Protein AF-A0A0N4Z7D9-F1 (afdb_monomer_lite)

Structure (mmCIF, N/CA/C/O backbone):
data_AF-A0A0N4Z7D9-F1
#
_entry.id   AF-A0A0N4Z7D9-F1
#
loop_
_atom_site.group_PDB
_atom_site.id
_atom_site.type_symbol
_atom_site.label_atom_id
_atom_site.label_alt_id
_atom_site.label_comp_id
_atom_site.label_asym_id
_atom_site.label_entity_id
_atom_site.label_seq_id
_atom_site.pdbx_PDB_ins_code
_atom_site.Cartn_x
_atom_site.Cartn_y
_atom_site.Cartn_z
_atom_site.occupancy
_atom_site.B_iso_or_equiv
_atom_site.auth_seq_id
_atom_site.auth_comp_id
_atom_site.auth_asym_id
_atom_site.auth_atom_id
_atom_site.pdbx_PDB_model_num
ATOM 1 N N . MET A 1 1 ? -15.749 -11.131 12.091 1.00 75.81 1 MET A N 1
ATOM 2 C CA . MET A 1 1 ? -16.547 -10.218 11.247 1.00 75.81 1 MET A CA 1
ATOM 3 C C . MET A 1 1 ? -16.120 -10.447 9.808 1.00 75.81 1 MET A C 1
ATOM 5 O O . MET A 1 1 ? -14.948 -10.727 9.608 1.00 75.81 1 MET A O 1
ATOM 9 N N . LYS A 1 2 ? -17.026 -10.438 8.825 1.00 85.75 2 LYS A N 1
ATOM 10 C CA . LYS A 1 2 ? -16.610 -10.639 7.427 1.00 85.75 2 LYS A CA 1
ATOM 11 C C . LYS A 1 2 ? -16.085 -9.324 6.855 1.00 85.75 2 LYS A C 1
ATOM 13 O O . LYS A 1 2 ? -14.887 -9.194 6.629 1.00 85.75 2 LYS A O 1
ATOM 18 N N . ASP A 1 3 ? -16.962 -8.328 6.806 1.00 93.00 3 ASP A N 1
ATOM 19 C CA . ASP A 1 3 ? -16.675 -7.016 6.238 1.00 93.00 3 ASP A CA 1
ATOM 20 C C . ASP A 1 3 ? -17.002 -5.918 7.263 1.00 93.00 3 ASP A C 1
ATOM 22 O O . ASP A 1 3 ? -18.012 -6.003 7.964 1.00 93.00 3 ASP A O 1
ATOM 26 N N . MET A 1 4 ? -16.149 -4.898 7.349 1.00 92.56 4 MET A N 1
ATOM 27 C CA . MET A 1 4 ? -16.345 -3.685 8.143 1.00 92.56 4 MET A CA 1
ATOM 28 C C . MET A 1 4 ? -16.165 -2.477 7.223 1.00 92.56 4 MET A C 1
ATOM 30 O O . MET A 1 4 ? -15.094 -2.285 6.650 1.00 92.56 4 MET A O 1
ATOM 34 N N . ILE A 1 5 ? -17.206 -1.667 7.063 1.00 92.88 5 ILE A N 1
ATOM 35 C CA . ILE A 1 5 ? -17.161 -0.453 6.243 1.00 92.88 5 ILE A CA 1
ATOM 36 C C . ILE A 1 5 ? -17.555 0.710 7.139 1.00 92.88 5 ILE A C 1
ATOM 38 O O . ILE A 1 5 ? -18.640 0.702 7.713 1.00 92.88 5 ILE A O 1
ATOM 42 N N . ILE A 1 6 ? -16.658 1.680 7.275 1.00 87.81 6 ILE A N 1
ATOM 43 C CA . ILE A 1 6 ? -16.851 2.865 8.104 1.00 87.81 6 ILE A CA 1
ATOM 44 C C . ILE A 1 6 ? -16.668 4.080 7.204 1.00 87.81 6 ILE A C 1
ATOM 46 O O . ILE A 1 6 ? -15.623 4.243 6.569 1.00 87.81 6 ILE A O 1
ATOM 50 N N . ASP A 1 7 ? -17.693 4.919 7.157 1.00 86.50 7 ASP A N 1
ATOM 51 C CA . ASP A 1 7 ? -17.649 6.210 6.486 1.00 86.50 7 ASP A CA 1
ATOM 52 C C . ASP A 1 7 ? -17.646 7.318 7.538 1.00 86.50 7 ASP A C 1
ATOM 54 O O . ASP A 1 7 ? -18.510 7.363 8.416 1.00 86.50 7 ASP A O 1
ATOM 58 N N . VAL A 1 8 ? -16.617 8.158 7.495 1.00 79.56 8 VAL A N 1
ATOM 59 C CA . VAL A 1 8 ? -16.380 9.243 8.440 1.00 79.56 8 VAL A CA 1
ATOM 60 C C . VAL A 1 8 ? -16.423 10.552 7.674 1.00 79.56 8 VAL A C 1
ATOM 62 O O . VAL A 1 8 ? -15.434 10.980 7.074 1.00 79.56 8 VAL A O 1
ATOM 65 N N . GLU A 1 9 ? -17.566 11.221 7.738 1.00 77.19 9 GLU A N 1
ATOM 66 C CA . GLU A 1 9 ? -17.731 12.579 7.233 1.00 77.19 9 GLU A CA 1
ATOM 67 C C . GLU A 1 9 ? -17.564 13.586 8.372 1.00 77.19 9 GLU A C 1
ATOM 69 O O . GLU A 1 9 ? -18.410 13.638 9.263 1.00 77.19 9 GLU A O 1
ATOM 74 N N . LYS A 1 10 ? -16.486 14.390 8.348 1.00 67.94 10 LYS A N 1
ATOM 75 C CA . LYS A 1 10 ? -16.271 15.573 9.214 1.00 67.94 10 LYS A CA 1
ATOM 76 C C . LYS A 1 10 ? -16.688 15.401 10.687 1.00 67.94 10 LYS A C 1
ATOM 78 O O . LYS A 1 10 ? -17.216 16.328 11.300 1.00 67.94 10 LYS A O 1
ATOM 83 N N . ASN A 1 11 ? -16.483 14.212 11.251 1.00 69.44 11 ASN A N 1
ATOM 84 C CA . ASN A 1 11 ? -16.901 13.885 12.606 1.00 69.44 11 ASN A CA 1
ATOM 85 C C . ASN A 1 11 ? -15.710 13.359 13.404 1.00 69.44 11 ASN A C 1
ATOM 87 O O . ASN A 1 11 ? -15.308 12.205 13.259 1.00 69.44 11 ASN A O 1
ATOM 91 N N . ASP A 1 12 ? -15.190 14.207 14.291 1.00 70.00 12 ASP A N 1
ATOM 92 C CA . ASP A 1 12 ? -14.052 13.886 15.153 1.00 70.00 12 ASP A CA 1
ATOM 93 C C . ASP A 1 12 ? -14.340 12.830 16.227 1.00 70.00 12 ASP A C 1
ATOM 95 O O . ASP A 1 12 ? -13.413 12.320 16.857 1.00 70.00 12 ASP A O 1
ATOM 99 N N . SER A 1 13 ? -15.612 12.479 16.437 1.00 80.88 13 SER A N 1
ATOM 100 C CA . SER A 1 13 ? -16.036 11.598 17.528 1.00 80.88 13 SER A CA 1
ATOM 101 C C . SER A 1 13 ? -16.242 10.139 17.127 1.00 80.88 13 SER A C 1
ATOM 103 O O . SER A 1 13 ? -16.295 9.287 18.007 1.00 80.88 13 SER A O 1
ATOM 105 N N . ILE A 1 14 ? -16.323 9.800 15.834 1.00 87.31 14 ILE A N 1
ATOM 106 C CA . ILE A 1 14 ? -16.713 8.437 15.430 1.00 87.31 14 ILE A CA 1
ATOM 107 C C . ILE A 1 14 ? -15.736 7.370 15.925 1.00 87.31 14 ILE A C 1
ATOM 109 O O . ILE A 1 14 ? -16.170 6.340 16.427 1.00 87.31 14 ILE A O 1
ATOM 113 N N . PHE A 1 15 ? -14.426 7.616 15.848 1.00 88.31 15 PHE A N 1
ATOM 114 C CA . PHE A 1 15 ? -13.446 6.661 16.360 1.00 88.31 15 PHE A CA 1
ATOM 115 C C . PHE A 1 15 ? -13.440 6.610 17.882 1.00 88.31 15 PHE A C 1
ATOM 117 O O . PHE A 1 15 ? -13.251 5.535 18.436 1.00 88.31 15 PHE A O 1
ATOM 124 N N . SER A 1 16 ? -13.713 7.729 18.556 1.00 89.94 16 SER A N 1
ATOM 125 C CA . SER A 1 16 ? -13.902 7.746 20.008 1.00 89.94 16 SER A CA 1
ATOM 126 C C . SER A 1 16 ? -15.060 6.827 20.410 1.00 89.94 16 SER A C 1
ATOM 128 O O . SER A 1 16 ? -14.853 5.902 21.188 1.00 89.94 16 SER A O 1
ATOM 130 N N . ILE A 1 17 ? -16.221 6.983 19.762 1.00 90.62 17 ILE A N 1
ATOM 131 C CA . ILE A 1 17 ? -17.396 6.125 19.957 1.00 90.62 17 ILE A CA 1
ATOM 132 C C . ILE A 1 17 ? -17.040 4.668 19.647 1.00 90.62 17 ILE A C 1
ATOM 134 O O . ILE A 1 17 ? -17.264 3.792 20.470 1.00 90.62 17 ILE A O 1
ATOM 138 N N . LEU A 1 18 ? -16.446 4.378 18.487 1.00 91.06 18 LEU A N 1
ATOM 139 C CA . LEU A 1 18 ? -16.083 3.006 18.125 1.00 91.06 18 LEU A CA 1
ATOM 140 C C . LEU A 1 18 ? -15.167 2.359 19.169 1.00 91.06 18 LEU A C 1
ATOM 142 O O . LEU A 1 18 ? -15.409 1.219 19.545 1.00 91.06 18 LEU A O 1
ATOM 146 N N . ASN A 1 19 ? -14.172 3.080 19.682 1.00 92.56 19 ASN A N 1
ATOM 147 C CA . ASN A 1 19 ? -13.255 2.551 20.691 1.00 92.56 19 ASN A CA 1
ATOM 148 C C . ASN A 1 19 ? -13.943 2.232 22.034 1.00 92.56 19 ASN A C 1
ATOM 150 O O . ASN A 1 19 ? -13.433 1.418 22.796 1.00 92.56 19 ASN A O 1
ATOM 154 N N . GLU A 1 20 ? -15.096 2.838 22.338 1.00 94.62 20 GLU A N 1
ATOM 155 C CA . GLU A 1 20 ? -15.887 2.498 23.531 1.00 94.62 20 GLU A CA 1
ATOM 156 C C . GLU A 1 20 ? -16.672 1.188 23.367 1.00 94.62 20 GLU A C 1
ATOM 158 O O . GLU A 1 20 ? -16.892 0.471 24.343 1.00 94.62 20 GLU A O 1
ATOM 163 N N . TYR A 1 21 ? -17.096 0.868 22.140 1.00 93.25 21 TYR A N 1
ATOM 164 C CA . TYR A 1 21 ? -17.981 -0.271 21.863 1.00 93.25 21 TYR A CA 1
ATOM 165 C C . TYR A 1 21 ? -17.277 -1.471 21.221 1.00 93.25 21 TYR A C 1
ATOM 167 O O . TYR A 1 21 ? -17.809 -2.583 21.256 1.00 93.25 21 TYR A O 1
ATOM 175 N N . LEU A 1 22 ? -16.110 -1.282 20.605 1.00 91.44 22 LEU A N 1
ATOM 176 C CA . LEU A 1 22 ? -15.355 -2.366 19.990 1.00 91.44 22 LEU A CA 1
ATOM 177 C C . LEU A 1 22 ? -14.581 -3.147 21.052 1.00 91.44 22 LEU A C 1
ATOM 179 O O . LEU A 1 22 ? -13.827 -2.598 21.848 1.00 91.44 22 LEU A O 1
ATOM 183 N N . HIS A 1 23 ? -14.750 -4.465 21.033 1.00 91.75 23 HIS A N 1
ATOM 184 C CA . HIS A 1 23 ? -13.912 -5.367 21.811 1.00 91.75 23 HIS A CA 1
ATOM 185 C C . HIS A 1 23 ? -12.582 -5.620 21.097 1.00 91.75 23 HIS A C 1
ATOM 187 O O . HIS A 1 23 ? -12.514 -5.603 19.869 1.00 91.75 23 HIS A O 1
ATOM 193 N N . ASP A 1 24 ? -11.539 -5.932 21.861 1.00 92.88 24 ASP A N 1
ATOM 194 C CA . ASP A 1 24 ? -10.237 -6.295 21.305 1.00 92.88 24 ASP A CA 1
ATOM 195 C C . ASP A 1 24 ? -10.270 -7.632 20.555 1.00 92.88 24 ASP A C 1
ATOM 197 O O . ASP A 1 24 ? -11.077 -8.525 20.830 1.00 92.88 24 ASP A O 1
ATOM 201 N N . GLY A 1 25 ? -9.324 -7.810 19.630 1.00 92.06 25 GLY A N 1
ATOM 202 C CA . GLY A 1 25 ? -9.120 -9.090 18.955 1.00 92.06 25 GLY A CA 1
ATOM 203 C C . GLY A 1 25 ? -10.002 -9.305 17.725 1.00 92.06 25 GLY A C 1
ATOM 204 O O . GLY A 1 25 ? -10.174 -10.446 17.286 1.00 92.06 25 GLY A O 1
ATOM 205 N N . ILE A 1 26 ? -10.558 -8.238 17.147 1.00 93.12 26 ILE A N 1
ATOM 206 C CA . ILE A 1 26 ? -11.449 -8.328 15.989 1.00 93.12 26 ILE A CA 1
ATOM 207 C C . ILE A 1 26 ? -10.686 -8.878 14.786 1.00 93.12 26 ILE A C 1
ATOM 209 O O . ILE A 1 26 ? -9.663 -8.344 14.357 1.00 93.12 26 ILE A O 1
ATOM 213 N N . ASN A 1 27 ? -11.235 -9.944 14.207 1.00 94.88 27 ASN A N 1
ATOM 214 C CA . ASN A 1 27 ? -10.790 -10.482 12.930 1.00 94.88 27 ASN A CA 1
ATOM 215 C C . ASN A 1 27 ? -11.787 -10.073 11.836 1.00 94.88 27 ASN A C 1
ATOM 217 O O . ASN A 1 27 ? -12.996 -10.312 11.982 1.00 94.88 27 ASN A O 1
ATOM 221 N N . ALA A 1 28 ? -11.274 -9.495 10.753 1.00 94.12 28 ALA A N 1
ATOM 222 C CA . ALA A 1 28 ? -12.023 -9.061 9.581 1.00 94.12 28 ALA A CA 1
ATOM 223 C C . ALA A 1 28 ? -11.365 -9.570 8.289 1.00 94.12 28 ALA A C 1
ATOM 225 O O . ALA A 1 28 ? -10.140 -9.563 8.152 1.00 94.12 28 ALA A O 1
ATOM 226 N N . ASP A 1 29 ? -12.170 -9.997 7.317 1.00 95.12 29 ASP A N 1
ATOM 227 C CA . ASP A 1 29 ? -11.650 -10.280 5.977 1.00 95.12 29 ASP A CA 1
ATOM 228 C C . ASP A 1 29 ? -11.433 -8.971 5.211 1.00 95.12 29 ASP A C 1
ATOM 230 O O . ASP A 1 29 ? -10.421 -8.821 4.524 1.00 95.12 29 ASP A O 1
ATOM 234 N N . TYR A 1 30 ? -12.343 -8.011 5.381 1.00 96.25 30 TYR A N 1
ATOM 235 C CA . TYR A 1 30 ? -12.298 -6.717 4.715 1.00 96.25 30 TYR A CA 1
ATOM 236 C C . TYR A 1 30 ? -12.588 -5.566 5.680 1.00 96.25 30 TYR A C 1
ATOM 238 O O . TYR A 1 30 ? -13.575 -5.602 6.414 1.00 96.25 30 TYR A O 1
ATOM 246 N N . VAL A 1 31 ? -11.751 -4.530 5.652 1.00 95.38 31 VAL A N 1
ATOM 247 C CA . VAL A 1 31 ? -11.975 -3.257 6.346 1.00 95.38 31 VAL A CA 1
ATOM 248 C C . VAL A 1 31 ? -11.825 -2.122 5.341 1.00 95.38 31 VAL A C 1
ATOM 250 O O . VAL A 1 31 ? -10.786 -1.995 4.694 1.00 95.38 31 VAL A O 1
ATOM 253 N N . ARG A 1 32 ? -12.844 -1.270 5.230 1.00 95.44 32 ARG A N 1
ATOM 254 C CA . ARG A 1 32 ? -12.810 -0.064 4.403 1.00 95.44 32 ARG A CA 1
ATOM 255 C C . ARG A 1 32 ? -13.159 1.159 5.231 1.00 95.44 32 ARG A C 1
ATOM 257 O O . ARG A 1 32 ? -14.226 1.206 5.832 1.00 95.44 32 ARG A O 1
ATOM 264 N N . LEU A 1 33 ? -12.268 2.141 5.224 1.00 92.25 33 LEU A N 1
ATOM 265 C CA . LEU A 1 33 ? -12.430 3.421 5.901 1.00 92.25 33 LEU A CA 1
ATOM 266 C C . LEU A 1 33 ? -12.473 4.535 4.853 1.00 92.25 33 LEU A C 1
ATOM 268 O O . LEU A 1 33 ? -11.524 4.682 4.080 1.00 92.25 33 LEU A O 1
ATOM 272 N N . TYR A 1 34 ? -13.535 5.332 4.841 1.00 88.56 34 TYR A N 1
ATOM 273 C CA . TYR A 1 34 ? -13.565 6.632 4.167 1.00 88.56 34 TYR A CA 1
ATOM 274 C C . TYR A 1 34 ? -13.419 7.709 5.232 1.00 88.56 34 TYR A C 1
ATOM 276 O O . TYR A 1 34 ? -14.192 7.731 6.181 1.00 88.56 34 TYR A O 1
ATOM 284 N N . TYR A 1 35 ? -12.389 8.551 5.137 1.00 82.25 35 TYR A N 1
ATOM 285 C CA . TYR A 1 35 ? -12.036 9.466 6.223 1.00 82.25 35 TYR A CA 1
ATOM 286 C C . TYR A 1 35 ? -11.936 10.915 5.755 1.00 82.25 35 TYR A C 1
ATOM 288 O O . TYR A 1 35 ? -10.855 11.433 5.493 1.00 82.25 35 TYR A O 1
ATOM 296 N N . HIS A 1 36 ? -13.075 11.593 5.658 1.00 77.25 36 HIS A N 1
ATOM 297 C CA . HIS A 1 36 ? -13.193 12.951 5.136 1.00 77.25 36 HIS A CA 1
ATOM 298 C C . HIS A 1 36 ? -12.993 14.022 6.218 1.00 77.25 36 HIS A C 1
ATOM 300 O O . HIS A 1 36 ? -13.890 14.813 6.503 1.00 77.25 36 HIS A O 1
ATOM 306 N N . GLY A 1 37 ? -11.778 14.078 6.769 1.00 69.38 37 GLY A N 1
ATOM 307 C CA . GLY A 1 37 ? -11.320 15.185 7.611 1.00 69.38 37 GLY A CA 1
ATOM 308 C C . GLY A 1 37 ? -11.758 15.076 9.065 1.00 69.38 37 GLY A C 1
ATOM 309 O O . GLY A 1 37 ? -12.759 15.662 9.462 1.00 69.38 37 GLY A O 1
ATOM 310 N N . SER A 1 38 ? -10.948 14.383 9.859 1.00 69.56 38 SER A N 1
ATOM 311 C CA . SER A 1 38 ? -10.989 14.490 11.313 1.00 69.56 38 SER A CA 1
ATOM 312 C C . SER A 1 38 ? -9.571 14.653 11.861 1.00 69.56 38 SER A C 1
ATOM 314 O O . SER A 1 38 ? -8.607 14.093 11.331 1.00 69.56 38 SER A O 1
ATOM 316 N N . GLU A 1 39 ? -9.433 15.443 12.918 1.00 70.94 39 GLU A N 1
ATOM 317 C CA . GLU A 1 39 ? -8.144 15.810 13.507 1.00 70.94 39 GLU A CA 1
ATOM 318 C C . GLU A 1 39 ? -7.637 14.791 14.541 1.00 70.94 39 GLU A C 1
ATOM 320 O O . GLU A 1 39 ? -6.495 14.881 15.005 1.00 70.94 39 GLU A O 1
ATOM 325 N N . ASN A 1 40 ? -8.457 13.799 14.904 1.00 80.88 40 ASN A N 1
ATOM 326 C CA . ASN A 1 40 ? -8.176 12.891 16.011 1.00 80.88 40 ASN A CA 1
ATOM 327 C C . ASN A 1 40 ? -7.390 11.640 15.576 1.00 80.88 40 ASN A C 1
ATOM 329 O O . ASN A 1 40 ? -7.889 10.513 15.556 1.00 80.88 40 ASN A O 1
ATOM 333 N N . VAL A 1 41 ? -6.106 11.851 15.267 1.00 83.38 41 VAL A N 1
ATOM 334 C CA . VAL A 1 41 ? -5.133 10.787 14.942 1.00 83.38 41 VAL A CA 1
ATOM 335 C C . VAL A 1 41 ? -5.045 9.730 16.049 1.00 83.38 41 VAL A C 1
ATOM 337 O O . VAL A 1 41 ? -4.831 8.552 15.768 1.00 83.38 41 VAL A O 1
ATOM 340 N N . THR A 1 42 ? -5.196 10.140 17.311 1.00 85.56 42 THR A N 1
ATOM 341 C CA . THR A 1 42 ? -5.052 9.254 18.471 1.00 85.56 42 THR A CA 1
ATOM 342 C C . THR A 1 42 ? -6.143 8.193 18.504 1.00 85.56 42 THR A C 1
ATOM 344 O O . THR A 1 42 ? -5.831 7.012 18.646 1.00 85.56 42 THR A O 1
ATOM 347 N N . ASP A 1 43 ? -7.407 8.586 18.352 1.00 86.81 43 ASP A N 1
ATOM 348 C CA . ASP A 1 43 ? -8.516 7.630 18.393 1.00 86.81 43 ASP A CA 1
ATOM 349 C C . ASP A 1 43 ? -8.602 6.798 17.112 1.00 86.81 43 ASP A C 1
ATOM 351 O O . ASP A 1 43 ? -8.910 5.608 17.191 1.00 86.81 43 ASP A O 1
ATOM 355 N N . PHE A 1 44 ? -8.221 7.366 15.960 1.00 87.75 44 PHE A N 1
ATOM 356 C CA . PHE A 1 44 ? -7.952 6.578 14.752 1.00 87.75 44 PHE A CA 1
ATOM 357 C C . PHE A 1 44 ? -6.886 5.508 15.017 1.00 87.75 44 PHE A C 1
ATOM 359 O O . PHE A 1 44 ? -7.015 4.371 14.577 1.00 87.75 44 PHE A O 1
ATOM 366 N N . GLY A 1 45 ? -5.846 5.860 15.775 1.00 88.06 45 GLY A N 1
ATOM 367 C CA . GLY A 1 45 ? -4.796 4.951 16.206 1.00 88.06 45 GLY A CA 1
ATOM 368 C C . GLY A 1 45 ? -5.303 3.774 17.026 1.00 88.06 45 GLY A C 1
ATOM 369 O O . GLY A 1 45 ? -5.086 2.622 16.655 1.00 88.06 45 GLY A O 1
ATOM 370 N N . LYS A 1 46 ? -6.017 4.081 18.112 1.00 89.25 46 LYS A N 1
ATOM 371 C CA . LYS A 1 46 ? -6.621 3.089 19.014 1.00 89.25 46 LYS A CA 1
ATOM 372 C C . LYS A 1 46 ? -7.583 2.150 18.292 1.00 89.25 46 LYS A C 1
ATOM 374 O O . LYS A 1 46 ? -7.590 0.959 18.574 1.00 89.25 46 LYS A O 1
ATOM 379 N N . PHE A 1 47 ? -8.317 2.646 17.296 1.00 91.00 47 PHE A N 1
ATOM 380 C CA . PHE A 1 47 ? -9.210 1.806 16.500 1.00 91.00 47 PHE A CA 1
ATOM 381 C C . PHE A 1 47 ? -8.484 0.605 15.876 1.00 91.00 47 PHE A C 1
ATOM 383 O O . PHE A 1 47 ? -8.991 -0.516 15.903 1.00 91.00 47 PHE A O 1
ATOM 390 N N . PHE A 1 48 ? -7.263 0.803 15.372 1.00 90.81 48 PHE A N 1
ATOM 391 C CA . PHE A 1 48 ? -6.454 -0.290 14.828 1.00 90.81 48 PHE A CA 1
ATOM 392 C C . PHE A 1 48 ? -5.877 -1.226 15.896 1.00 90.81 48 PHE A C 1
ATOM 394 O O . PHE A 1 48 ? -5.454 -2.331 15.554 1.00 90.81 48 PHE A O 1
ATOM 401 N N . GLU A 1 49 ? -5.850 -0.832 17.169 1.00 91.31 49 GLU A N 1
ATOM 402 C CA . GLU A 1 49 ? -5.434 -1.702 18.277 1.00 91.31 49 GLU A CA 1
ATOM 403 C C . GLU A 1 49 ? -6.503 -2.765 18.581 1.00 91.31 49 GLU A C 1
ATOM 405 O O . GLU A 1 49 ? -6.152 -3.895 18.921 1.00 91.31 49 GLU A O 1
ATOM 410 N N . HIS A 1 50 ? -7.786 -2.465 18.339 1.00 92.25 50 HIS A N 1
ATOM 411 C CA . HIS A 1 50 ? -8.876 -3.442 18.459 1.00 92.25 50 HIS A CA 1
ATOM 412 C C . HIS A 1 50 ? -8.849 -4.516 17.357 1.00 92.25 50 HIS A C 1
ATOM 414 O O . HIS A 1 50 ? -9.407 -5.606 17.520 1.00 92.25 50 HIS A O 1
ATOM 420 N N . LEU A 1 51 ? -8.195 -4.235 16.224 1.00 92.88 51 LEU A N 1
ATOM 421 C CA . LEU A 1 51 ? -8.086 -5.150 15.089 1.00 92.88 51 LEU A CA 1
ATOM 422 C C . LEU A 1 51 ? -6.880 -6.089 15.257 1.00 92.88 51 LEU A C 1
ATOM 424 O O . LEU A 1 51 ? -5.742 -5.651 15.403 1.00 92.88 51 LEU A O 1
ATOM 428 N N . ASN A 1 52 ? -7.112 -7.399 15.166 1.00 91.88 52 ASN A N 1
ATOM 429 C CA . ASN A 1 52 ? -6.061 -8.418 15.258 1.00 91.88 52 ASN A CA 1
ATOM 430 C C . ASN A 1 52 ? -5.645 -8.947 13.881 1.00 91.88 52 ASN A C 1
ATOM 432 O O . ASN A 1 52 ? -4.472 -8.877 13.507 1.00 91.88 52 ASN A O 1
ATOM 436 N N . ILE A 1 53 ? -6.603 -9.471 13.111 1.00 92.50 53 ILE A N 1
ATOM 437 C CA . ILE A 1 53 ? -6.355 -9.978 11.757 1.00 92.50 53 ILE A CA 1
ATOM 438 C C . ILE A 1 53 ? -7.229 -9.220 10.770 1.00 92.50 53 ILE A C 1
ATOM 440 O O . ILE A 1 53 ? -8.453 -9.264 10.871 1.00 92.50 53 ILE A O 1
ATOM 444 N N . VAL A 1 54 ? -6.596 -8.585 9.786 1.00 94.94 54 VAL A N 1
ATOM 445 C CA . VAL A 1 54 ? -7.273 -7.948 8.650 1.00 94.94 54 VAL A CA 1
ATOM 446 C C . VAL A 1 54 ? -6.616 -8.443 7.372 1.00 94.94 54 VAL A C 1
ATOM 448 O O . VAL A 1 54 ? -5.410 -8.277 7.219 1.00 94.94 54 VAL A O 1
ATOM 451 N N . LYS A 1 55 ? -7.375 -9.060 6.457 1.00 94.44 55 LYS A N 1
ATOM 452 C CA . LYS A 1 55 ? -6.808 -9.547 5.182 1.00 94.44 55 LYS A CA 1
ATOM 453 C C . LYS A 1 55 ? -6.745 -8.456 4.119 1.00 94.44 55 LYS A C 1
ATOM 455 O O . LYS A 1 55 ? -5.754 -8.367 3.399 1.00 94.44 55 LYS A O 1
ATOM 460 N N . ASP A 1 56 ? -7.778 -7.634 4.009 1.00 96.00 56 ASP A N 1
ATOM 461 C CA . ASP A 1 56 ? -7.854 -6.553 3.030 1.00 96.00 56 ASP A CA 1
ATOM 462 C C . ASP A 1 56 ? -8.256 -5.251 3.719 1.00 96.00 56 ASP A C 1
ATOM 464 O O . ASP A 1 56 ? -9.324 -5.162 4.322 1.00 96.00 56 ASP A O 1
ATOM 468 N N . LEU A 1 57 ? -7.364 -4.264 3.663 1.00 95.94 57 LEU A N 1
ATOM 469 C CA . LEU A 1 57 ? -7.561 -2.950 4.256 1.00 95.94 57 LEU A CA 1
ATOM 470 C C . LEU A 1 57 ? -7.534 -1.876 3.175 1.00 95.94 57 LEU A C 1
ATOM 472 O O . LEU A 1 57 ? -6.551 -1.723 2.447 1.00 95.94 57 LEU A O 1
ATOM 476 N N . GLU A 1 58 ? -8.586 -1.073 3.128 1.00 95.75 58 GLU A N 1
ATOM 477 C CA . GLU A 1 58 ? -8.680 0.095 2.268 1.00 95.75 58 GLU A CA 1
ATOM 478 C C . GLU A 1 58 ? -8.960 1.347 3.096 1.00 95.75 58 GLU A C 1
ATOM 480 O O . GLU A 1 58 ? -9.973 1.439 3.776 1.00 95.75 58 GLU A O 1
ATOM 485 N N . ILE A 1 59 ? -8.070 2.330 3.017 1.00 93.69 59 ILE A N 1
ATOM 486 C CA . ILE A 1 59 ? -8.226 3.636 3.651 1.00 93.69 59 ILE A CA 1
ATOM 487 C C . ILE A 1 59 ? -8.265 4.675 2.540 1.00 93.69 59 ILE A C 1
ATOM 489 O O . ILE A 1 59 ? -7.292 4.857 1.806 1.00 93.69 59 ILE A O 1
ATOM 493 N N . SER A 1 60 ? -9.395 5.354 2.411 1.00 91.75 60 SER A N 1
ATOM 494 C CA . SER A 1 60 ? -9.640 6.352 1.382 1.00 91.75 60 SER A CA 1
ATOM 495 C C . SER A 1 60 ? -9.809 7.739 1.983 1.00 91.75 60 SER A C 1
ATOM 497 O O . SER A 1 60 ? -10.447 7.911 3.016 1.00 91.75 60 SER A O 1
ATOM 499 N N . HIS A 1 61 ? -9.261 8.735 1.285 1.00 88.44 61 HIS A N 1
ATOM 500 C CA . HIS A 1 61 ? -9.370 10.156 1.619 1.00 88.44 61 HIS A CA 1
ATOM 501 C C . HIS A 1 61 ? -8.761 10.571 2.967 1.00 88.44 61 HIS A C 1
ATOM 503 O O . HIS A 1 61 ? -9.094 11.639 3.461 1.00 88.44 61 HIS A O 1
ATOM 509 N N . LEU A 1 62 ? -7.812 9.800 3.514 1.00 88.31 62 LEU A N 1
ATOM 510 C CA . LEU A 1 62 ? -7.194 10.074 4.816 1.00 88.31 62 LEU A CA 1
ATOM 511 C C . LEU A 1 62 ? -6.629 11.501 4.901 1.00 88.31 62 LEU A C 1
ATOM 513 O O . LEU A 1 62 ? -5.715 11.861 4.154 1.00 88.31 62 LEU A O 1
ATOM 517 N N . CYS A 1 63 ? -7.175 12.295 5.821 1.00 85.88 63 CYS A N 1
ATOM 518 C CA . CYS A 1 63 ? -6.907 13.720 5.963 1.00 85.88 63 CYS A CA 1
ATOM 519 C C . CYS A 1 63 ? -6.842 14.114 7.446 1.00 85.88 63 CYS A C 1
ATOM 521 O O . CYS A 1 63 ? -7.880 14.190 8.097 1.00 85.88 63 CYS A O 1
ATOM 523 N N . PHE A 1 64 ? -5.644 14.389 7.967 1.00 81.81 64 PHE A N 1
ATOM 524 C CA . PHE A 1 64 ? -5.420 14.803 9.365 1.00 81.81 64 PHE A CA 1
ATOM 525 C C . PHE A 1 64 ? -5.078 16.295 9.528 1.00 81.81 64 PHE A C 1
ATOM 527 O O . PHE A 1 64 ? -4.628 16.725 10.591 1.00 81.81 64 PHE A O 1
ATOM 534 N N . GLY A 1 65 ? -5.221 17.091 8.461 1.00 75.62 65 GLY A N 1
ATOM 535 C CA . GLY A 1 65 ? -4.559 18.398 8.374 1.00 75.62 65 GLY A CA 1
ATOM 536 C C . GLY A 1 65 ? -3.031 18.240 8.409 1.00 75.62 65 GLY A C 1
ATOM 537 O O . GLY A 1 65 ? -2.526 17.125 8.507 1.00 75.62 65 GLY A O 1
ATOM 538 N N . ASN A 1 66 ? -2.267 19.330 8.329 1.00 70.75 66 ASN A N 1
ATOM 539 C CA . ASN A 1 66 ? -0.791 19.303 8.322 1.00 70.75 66 ASN A CA 1
ATOM 540 C C . ASN A 1 66 ? -0.165 18.874 9.675 1.00 70.75 66 ASN A C 1
ATOM 542 O O . ASN A 1 66 ? 0.906 19.353 10.041 1.00 70.75 66 ASN A O 1
ATOM 546 N N . ARG A 1 67 ? -0.841 18.034 10.465 1.00 68.81 67 ARG A N 1
ATOM 547 C CA . ARG A 1 67 ? -0.347 17.559 11.754 1.00 68.81 67 ARG A CA 1
ATOM 548 C C . ARG A 1 67 ? 0.767 16.541 11.539 1.00 68.81 67 ARG A C 1
ATOM 550 O O . ARG A 1 67 ? 0.658 15.638 10.707 1.00 68.81 67 ARG A O 1
ATOM 557 N N . GLU A 1 68 ? 1.837 16.702 12.306 1.00 60.44 68 GLU A N 1
ATOM 558 C CA . GLU A 1 68 ? 2.928 15.737 12.348 1.00 60.44 68 GLU A CA 1
ATOM 559 C C . GLU A 1 68 ? 2.443 14.418 12.961 1.00 60.44 68 GLU A C 1
ATOM 561 O O . GLU A 1 68 ? 1.550 14.385 13.813 1.00 60.44 68 GLU A O 1
ATOM 566 N N . MET A 1 69 ? 3.014 13.310 12.486 1.00 64.50 69 MET A N 1
ATOM 567 C CA . MET A 1 69 ? 2.724 11.983 13.018 1.00 64.50 69 MET A CA 1
ATOM 568 C C . MET A 1 69 ? 3.033 11.938 14.515 1.00 64.50 69 MET A C 1
ATOM 570 O O . MET A 1 69 ? 4.115 12.328 14.943 1.00 64.50 69 MET A O 1
ATOM 574 N N . VAL A 1 70 ? 2.125 11.362 15.298 1.00 58.34 70 VAL A N 1
ATOM 575 C CA . VAL A 1 70 ? 2.471 10.887 16.638 1.00 58.34 70 VAL A CA 1
ATOM 576 C C . VAL A 1 70 ? 3.332 9.633 16.456 1.00 58.34 70 VAL A C 1
ATOM 578 O O . VAL A 1 70 ? 2.939 8.732 15.718 1.00 58.34 70 VAL A O 1
ATOM 581 N N . ASP A 1 71 ? 4.481 9.551 17.133 1.00 56.47 71 ASP A N 1
ATOM 582 C CA . ASP A 1 71 ? 5.507 8.489 17.020 1.00 56.47 71 ASP A CA 1
ATOM 583 C C . ASP A 1 71 ? 5.020 7.041 17.253 1.00 56.47 71 ASP A C 1
ATOM 585 O O . ASP A 1 71 ? 5.796 6.082 17.178 1.00 56.47 71 ASP A O 1
ATOM 589 N N . LYS A 1 72 ? 3.732 6.831 17.542 1.00 59.06 72 LYS A N 1
ATOM 590 C CA . LYS A 1 72 ? 3.179 5.496 17.740 1.00 59.06 72 LYS A CA 1
ATOM 591 C C . LYS A 1 72 ? 2.865 4.836 16.396 1.00 59.06 72 LYS A C 1
ATOM 593 O O . LYS A 1 72 ? 2.134 5.394 15.579 1.00 59.06 72 LYS A O 1
ATOM 598 N N . PRO A 1 73 ? 3.358 3.610 16.153 1.00 62.91 73 PRO A N 1
ATOM 599 C CA . PRO A 1 73 ? 3.068 2.880 14.931 1.00 62.91 73 PRO A CA 1
ATOM 600 C C . PRO A 1 73 ? 1.640 2.322 14.984 1.00 62.91 73 PRO A C 1
ATOM 602 O O . PRO A 1 73 ? 1.441 1.148 15.302 1.00 62.91 73 PRO A O 1
ATOM 605 N N . ILE A 1 74 ? 0.677 3.173 14.624 1.00 68.81 74 ILE A N 1
ATOM 606 C CA . ILE A 1 74 ? -0.782 2.950 14.598 1.00 68.81 74 ILE A CA 1
ATOM 607 C C . ILE A 1 74 ? -1.192 1.645 13.891 1.00 68.81 74 ILE A C 1
ATOM 609 O O . ILE A 1 74 ? -2.238 1.084 14.169 1.00 68.81 74 ILE A O 1
ATOM 613 N N . MET A 1 75 ? -0.341 1.095 13.023 1.00 72.19 75 MET A N 1
ATOM 614 C CA . MET A 1 75 ? -0.640 -0.118 12.253 1.00 72.19 75 MET A CA 1
ATOM 615 C C . MET A 1 75 ? 0.265 -1.309 12.559 1.00 72.19 75 MET A C 1
ATOM 617 O O . MET A 1 75 ? 0.253 -2.293 11.827 1.00 72.19 75 MET A O 1
ATOM 621 N N . SER A 1 76 ? 1.071 -1.243 13.618 1.00 67.38 76 SER A N 1
ATOM 622 C CA . SER A 1 76 ? 1.925 -2.380 13.993 1.00 67.38 76 SER A CA 1
ATOM 623 C C . SER A 1 76 ? 1.168 -3.547 14.631 1.00 67.38 76 SER A C 1
ATOM 625 O O . SER A 1 76 ? 1.705 -4.653 14.687 1.00 67.38 76 SER A O 1
ATOM 627 N N . SER A 1 77 ? -0.069 -3.323 15.078 1.00 75.25 77 SER A N 1
ATOM 628 C CA . SER A 1 77 ? -0.983 -4.371 15.547 1.00 75.25 77 SER A CA 1
ATOM 629 C C . SER A 1 77 ? -1.532 -5.221 14.400 1.00 75.25 77 SER A C 1
ATOM 631 O O . SER A 1 77 ? -1.773 -6.413 14.592 1.00 75.25 77 SER A O 1
ATOM 633 N N . LEU A 1 78 ? -1.681 -4.640 13.203 1.00 83.81 78 LEU A N 1
ATOM 634 C CA . LEU A 1 78 ? -2.316 -5.297 12.066 1.00 83.81 78 LEU A CA 1
ATOM 635 C C . LEU A 1 78 ? -1.465 -6.438 11.517 1.00 83.81 78 LEU A C 1
ATOM 637 O O . LEU A 1 78 ? -0.382 -6.236 10.953 1.00 83.81 78 LEU A O 1
ATOM 641 N N . LYS A 1 79 ? -2.015 -7.647 11.622 1.00 87.50 79 LYS A N 1
ATOM 642 C CA . LYS A 1 79 ? -1.424 -8.870 11.088 1.00 87.50 79 LYS A CA 1
ATOM 643 C C . LYS A 1 79 ? -2.313 -9.474 10.012 1.00 87.50 79 LYS A C 1
ATOM 645 O O . LYS A 1 79 ? -3.529 -9.305 9.991 1.00 87.50 79 LYS A O 1
ATOM 650 N N . GLY A 1 80 ? -1.687 -10.267 9.149 1.00 88.88 80 GLY A N 1
ATOM 651 C CA . GLY A 1 80 ? -2.390 -11.065 8.150 1.00 88.88 80 GLY A CA 1
ATOM 652 C C . GLY A 1 80 ? -2.854 -10.291 6.919 1.00 88.88 80 GLY A C 1
ATOM 653 O O . GLY A 1 80 ? -3.606 -10.870 6.140 1.00 88.88 80 GLY A O 1
ATOM 654 N N . LEU A 1 81 ? -2.378 -9.057 6.708 1.00 92.19 81 LEU A N 1
ATOM 655 C CA . LEU A 1 81 ? -2.694 -8.292 5.503 1.00 92.19 81 LEU A CA 1
ATOM 656 C C . LEU A 1 81 ? -2.205 -9.037 4.261 1.00 92.19 81 LEU A C 1
ATOM 658 O O . LEU A 1 81 ? -1.036 -9.412 4.143 1.00 92.19 81 LEU A O 1
ATOM 662 N N . GLU A 1 82 ? -3.121 -9.208 3.321 1.00 91.94 82 GLU A N 1
ATOM 663 C CA . GLU A 1 82 ? -2.900 -9.703 1.966 1.00 91.94 82 GLU A CA 1
ATOM 664 C C . GLU A 1 82 ? -3.018 -8.545 0.972 1.00 91.94 82 GLU A C 1
ATOM 666 O O . GLU A 1 82 ? -2.260 -8.475 0.002 1.00 91.94 82 GLU A O 1
ATOM 671 N N . ARG A 1 83 ? -3.917 -7.590 1.245 1.00 92.94 83 ARG A N 1
ATOM 672 C CA . ARG A 1 83 ? -4.141 -6.401 0.423 1.00 92.94 83 ARG A CA 1
ATOM 673 C C . ARG A 1 83 ? -4.202 -5.138 1.280 1.00 92.94 83 ARG A C 1
ATOM 675 O O . ARG A 1 83 ? -4.822 -5.124 2.337 1.00 92.94 83 ARG A O 1
ATOM 682 N N . LEU A 1 84 ? -3.554 -4.077 0.809 1.00 94.25 84 LEU A N 1
ATOM 683 C CA . LEU A 1 84 ? -3.574 -2.762 1.444 1.00 94.25 84 LEU A CA 1
ATOM 684 C C . LEU A 1 84 ? -3.711 -1.670 0.386 1.00 94.25 84 LEU A C 1
ATOM 686 O O . LEU A 1 84 ? -2.900 -1.582 -0.535 1.00 94.25 84 LEU A O 1
ATOM 690 N N . LYS A 1 85 ? -4.714 -0.809 0.518 1.00 94.81 85 LYS A N 1
ATOM 691 C CA . LYS A 1 85 ? -4.896 0.377 -0.318 1.00 94.81 85 LYS A CA 1
ATOM 692 C C . LYS A 1 85 ? -5.019 1.603 0.566 1.00 94.81 85 LYS A C 1
ATOM 694 O O . LYS A 1 85 ? -5.843 1.631 1.468 1.00 94.81 85 LYS A O 1
ATOM 699 N N . ILE A 1 86 ? -4.216 2.616 0.291 1.00 92.75 86 ILE A N 1
ATOM 700 C CA . ILE A 1 86 ? -4.196 3.869 1.037 1.00 92.75 86 ILE A CA 1
ATOM 701 C C . ILE A 1 86 ? -4.263 5.019 0.036 1.00 92.75 86 ILE A C 1
ATOM 703 O O . ILE A 1 86 ? -3.448 5.094 -0.889 1.00 92.75 86 ILE A O 1
ATOM 707 N N . LYS A 1 87 ? -5.212 5.930 0.241 1.00 91.88 87 LYS A N 1
ATOM 708 C CA . LYS A 1 87 ? -5.336 7.201 -0.475 1.00 91.88 87 LYS A CA 1
ATOM 709 C C . LYS A 1 87 ? -5.373 8.335 0.545 1.00 91.88 87 LYS A C 1
ATOM 711 O O . LYS A 1 87 ? -6.371 8.503 1.238 1.00 91.88 87 LYS A O 1
ATOM 716 N N . GLU A 1 88 ? -4.293 9.102 0.613 1.00 88.75 88 GLU A N 1
ATOM 717 C CA . GLU A 1 88 ? -4.161 10.282 1.468 1.00 88.75 88 GLU A CA 1
ATOM 718 C C . GLU A 1 88 ? -4.564 11.557 0.717 1.00 88.75 88 GLU A C 1
ATOM 720 O O . GLU A 1 88 ? -4.449 11.658 -0.512 1.00 88.75 88 GLU A O 1
ATOM 725 N N . CYS A 1 89 ? -5.023 12.551 1.470 1.00 86.88 89 CYS A N 1
ATOM 726 C CA . CYS A 1 89 ? -5.162 13.923 0.999 1.00 86.88 89 CYS A CA 1
ATOM 727 C C . CYS A 1 89 ? -3.790 14.593 0.827 1.00 86.88 89 CYS A C 1
ATOM 729 O O . CYS A 1 89 ? -2.794 14.174 1.408 1.00 86.88 89 CYS A 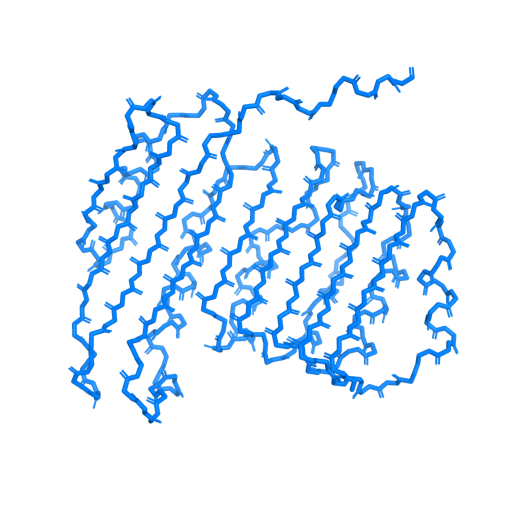O 1
ATOM 731 N N . SER A 1 90 ? -3.725 15.666 0.034 1.00 83.50 90 SER A N 1
ATOM 732 C CA . SER A 1 90 ? -2.466 16.372 -0.267 1.00 83.50 90 SER A CA 1
ATOM 733 C C . SER A 1 90 ? -1.816 17.024 0.955 1.00 83.50 90 SER A C 1
ATOM 735 O O . SER A 1 90 ? -0.597 17.167 0.995 1.00 83.50 90 SER A O 1
ATOM 737 N N . CYS A 1 91 ? -2.616 17.412 1.946 1.00 82.00 91 CYS A N 1
ATOM 738 C CA . CYS A 1 91 ? -2.155 17.984 3.211 1.00 82.00 91 CYS A CA 1
ATOM 739 C C . CYS A 1 91 ? -1.742 16.926 4.247 1.00 82.00 91 CYS A C 1
ATOM 741 O O . CYS A 1 91 ? -1.461 17.265 5.390 1.00 82.00 91 CYS A O 1
ATOM 743 N N . THR A 1 92 ? -1.754 15.637 3.898 1.00 84.44 92 THR A N 1
ATOM 744 C CA . THR A 1 92 ? -1.455 14.549 4.833 1.00 84.44 92 THR A CA 1
ATOM 745 C C . THR A 1 92 ? -0.321 13.690 4.290 1.00 84.44 92 THR A C 1
ATOM 747 O O . THR A 1 92 ? -0.269 13.346 3.113 1.00 84.44 92 THR A O 1
ATOM 750 N N . SER A 1 93 ? 0.635 13.385 5.162 1.00 82.12 93 SER A N 1
ATOM 751 C CA . SER A 1 93 ? 1.763 12.483 4.897 1.00 82.12 93 SER A CA 1
ATOM 752 C C . SER A 1 93 ? 1.918 11.513 6.065 1.00 82.12 93 SER A C 1
ATOM 754 O O . SER A 1 93 ? 3.002 11.339 6.615 1.00 82.12 93 SER A O 1
ATOM 756 N N . PHE A 1 94 ? 0.794 10.930 6.478 1.00 84.50 94 PHE A N 1
ATOM 757 C CA . PHE A 1 94 ? 0.712 10.027 7.618 1.00 84.50 94 PHE A CA 1
ATOM 758 C C . PHE A 1 94 ? 1.425 8.705 7.312 1.00 84.50 94 PHE A C 1
ATOM 760 O O . PHE A 1 94 ? 2.155 8.165 8.135 1.00 84.50 94 PHE A O 1
ATOM 767 N N . PHE A 1 95 ? 1.302 8.204 6.087 1.00 84.06 95 PHE A N 1
ATOM 768 C CA . PHE A 1 95 ? 2.035 7.030 5.638 1.00 84.06 95 PHE A CA 1
ATOM 769 C C . PHE A 1 95 ? 3.401 7.397 5.066 1.00 84.06 95 PHE A C 1
ATOM 771 O O . PHE A 1 95 ? 3.574 7.635 3.868 1.00 84.06 95 PHE A O 1
ATOM 778 N N . ASN A 1 96 ? 4.407 7.385 5.936 1.00 83.19 96 ASN A N 1
ATOM 779 C CA . ASN A 1 96 ? 5.796 7.552 5.529 1.00 83.19 96 ASN A CA 1
ATOM 780 C C . ASN A 1 96 ? 6.458 6.223 5.105 1.00 83.19 96 ASN A C 1
ATOM 782 O O . ASN A 1 96 ? 5.934 5.121 5.296 1.00 83.19 96 ASN A O 1
ATOM 786 N N . LYS A 1 97 ? 7.656 6.337 4.522 1.00 84.12 97 LYS A N 1
ATOM 787 C CA . LYS A 1 97 ? 8.470 5.203 4.058 1.00 84.12 97 LYS A CA 1
ATOM 788 C C . LYS A 1 97 ? 8.685 4.151 5.146 1.00 84.12 97 LYS A C 1
ATOM 790 O O . LYS A 1 97 ? 8.613 2.962 4.840 1.00 84.12 97 LYS A O 1
ATOM 795 N N . ASP A 1 98 ? 8.994 4.565 6.368 1.00 85.38 98 ASP A N 1
ATOM 796 C CA . ASP A 1 98 ? 9.417 3.651 7.427 1.00 85.38 98 ASP A CA 1
ATOM 797 C C . ASP A 1 98 ? 8.230 2.845 7.954 1.00 85.38 98 ASP A C 1
ATOM 799 O O . ASP A 1 98 ? 8.335 1.624 8.102 1.00 85.38 98 ASP A O 1
ATOM 803 N N . LEU A 1 99 ? 7.066 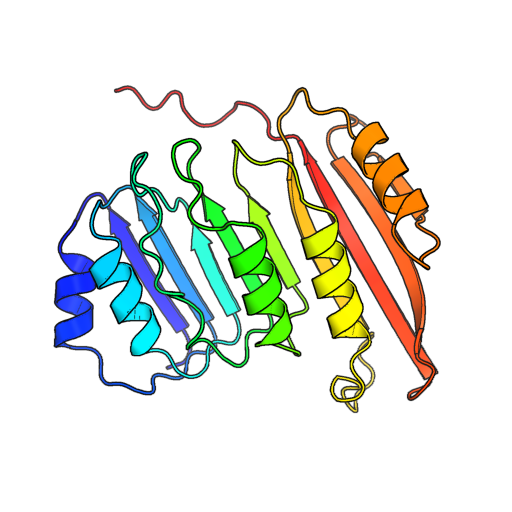3.488 8.105 1.00 85.00 99 LEU A N 1
ATOM 804 C CA . LEU A 1 99 ? 5.812 2.813 8.427 1.00 85.00 99 LEU A CA 1
ATOM 805 C C . LEU A 1 99 ? 5.427 1.807 7.335 1.00 85.00 99 LEU A C 1
ATOM 807 O O . LEU A 1 99 ? 5.121 0.656 7.640 1.00 85.00 99 LEU A O 1
ATOM 811 N N . LEU A 1 100 ? 5.509 2.195 6.060 1.00 87.06 100 LEU A N 1
ATOM 812 C CA . LEU A 1 100 ? 5.198 1.298 4.943 1.00 87.06 100 LEU A CA 1
ATOM 813 C C . LEU A 1 100 ? 6.170 0.109 4.863 1.00 87.06 100 LEU A C 1
ATOM 815 O O . LEU A 1 100 ? 5.738 -1.031 4.688 1.00 87.06 100 LEU A O 1
ATOM 819 N N . CYS A 1 101 ? 7.475 0.336 5.047 1.00 86.75 101 CYS A N 1
ATOM 820 C CA . CYS A 1 101 ? 8.466 -0.743 5.124 1.00 86.75 101 CYS A CA 1
ATOM 821 C C . CYS A 1 101 ? 8.177 -1.702 6.289 1.00 86.75 101 CYS A C 1
ATOM 823 O O . CYS A 1 101 ? 8.321 -2.919 6.134 1.00 86.75 101 CYS A O 1
ATOM 825 N N . LYS A 1 102 ? 7.760 -1.167 7.444 1.00 86.62 102 LYS A N 1
ATOM 826 C CA . LYS A 1 102 ? 7.377 -1.958 8.616 1.00 86.62 102 LYS A CA 1
ATOM 827 C C . LYS A 1 102 ? 6.128 -2.799 8.347 1.00 86.62 102 LYS A C 1
ATOM 829 O O . LYS A 1 102 ? 6.168 -3.999 8.594 1.00 86.62 102 LYS A O 1
ATOM 834 N N . ILE A 1 103 ? 5.082 -2.219 7.752 1.00 88.31 103 ILE A N 1
ATOM 835 C CA . ILE A 1 103 ? 3.856 -2.943 7.374 1.00 88.31 103 ILE A CA 1
ATOM 836 C C . ILE A 1 103 ? 4.186 -4.154 6.506 1.00 88.31 103 ILE A C 1
ATOM 838 O O . ILE A 1 103 ? 3.693 -5.246 6.780 1.00 88.31 103 ILE A O 1
ATOM 842 N N . TYR A 1 104 ? 5.058 -3.989 5.505 1.00 86.06 104 TYR A N 1
ATOM 843 C CA . TYR A 1 104 ? 5.549 -5.125 4.733 1.00 86.06 104 TYR A CA 1
ATOM 844 C C . TYR A 1 104 ? 6.213 -6.150 5.643 1.00 86.06 104 TYR A C 1
ATOM 846 O O . TYR A 1 104 ? 5.787 -7.302 5.676 1.00 86.06 104 TYR A O 1
ATOM 854 N N . LYS A 1 105 ? 7.247 -5.759 6.389 1.00 85.81 105 LYS A N 1
ATOM 855 C CA . LYS A 1 105 ? 7.997 -6.685 7.248 1.00 85.81 105 LYS A CA 1
ATOM 856 C C . LYS A 1 105 ? 7.081 -7.520 8.156 1.00 85.81 105 LYS A C 1
ATOM 858 O O . LYS A 1 105 ? 7.319 -8.720 8.297 1.00 85.81 105 LYS A O 1
ATOM 863 N N . ASP A 1 106 ? 6.043 -6.898 8.705 1.00 87.31 106 ASP A N 1
ATOM 864 C CA . ASP A 1 106 ? 5.122 -7.511 9.661 1.00 87.31 106 ASP A CA 1
ATOM 865 C C . ASP A 1 106 ? 4.010 -8.337 8.972 1.00 87.31 106 ASP A C 1
ATOM 867 O O . ASP A 1 106 ? 3.451 -9.253 9.577 1.00 87.31 106 ASP A O 1
ATOM 871 N N . ASN A 1 107 ? 3.745 -8.102 7.679 1.00 88.12 107 ASN A N 1
ATOM 872 C CA . ASN A 1 107 ? 2.717 -8.789 6.891 1.00 88.12 107 ASN A CA 1
ATOM 873 C C . ASN A 1 107 ? 3.319 -9.546 5.694 1.00 88.12 107 ASN A C 1
ATOM 875 O O . ASN A 1 107 ? 3.264 -9.084 4.551 1.00 88.12 107 ASN A O 1
ATOM 879 N N . PRO A 1 108 ? 3.867 -10.758 5.907 1.00 84.56 108 PRO A N 1
ATOM 880 C CA . PRO A 1 108 ? 4.539 -11.511 4.850 1.00 84.56 108 PRO A CA 1
ATOM 881 C C . PRO A 1 108 ? 3.601 -11.939 3.711 1.00 84.56 108 PRO A C 1
ATOM 883 O O . PRO A 1 108 ? 4.089 -12.200 2.615 1.00 84.56 108 PRO A O 1
ATOM 886 N N . LYS A 1 109 ? 2.284 -12.000 3.940 1.00 85.12 109 LYS A N 1
ATOM 887 C CA . LYS A 1 109 ? 1.292 -12.350 2.913 1.00 85.12 109 LYS A CA 1
ATOM 888 C C . LYS A 1 109 ? 0.855 -11.162 2.043 1.00 85.12 109 LYS A C 1
ATOM 890 O O . LYS A 1 109 ? 0.157 -11.387 1.058 1.00 85.12 109 LYS A O 1
ATOM 895 N N . LEU A 1 110 ? 1.285 -9.937 2.364 1.00 88.62 110 LEU A N 1
ATOM 896 C CA . LEU A 1 110 ? 0.894 -8.724 1.648 1.00 88.62 110 LEU A CA 1
ATOM 897 C C . LEU A 1 110 ? 1.409 -8.770 0.209 1.00 88.62 110 LEU A C 1
ATOM 899 O O . LEU A 1 110 ? 2.613 -8.680 -0.046 1.00 88.62 110 LEU A O 1
ATOM 903 N N . ASN A 1 111 ? 0.484 -8.921 -0.734 1.00 88.00 111 ASN A N 1
ATOM 904 C CA . ASN A 1 111 ? 0.782 -9.116 -2.144 1.00 88.00 111 ASN A CA 1
ATOM 905 C C . ASN A 1 111 ? 0.135 -8.053 -3.046 1.00 88.00 111 ASN A C 1
ATOM 907 O O . ASN A 1 111 ? 0.629 -7.819 -4.147 1.00 88.00 111 ASN A O 1
ATOM 911 N N . VAL A 1 112 ? -0.887 -7.337 -2.580 1.00 90.62 112 VAL A N 1
ATOM 912 C CA . VAL A 1 112 ? -1.433 -6.172 -3.284 1.00 90.62 112 VAL A CA 1
ATOM 913 C C . VAL A 1 112 ? -1.256 -4.932 -2.429 1.00 90.62 112 VAL A C 1
ATOM 915 O O . VAL A 1 112 ? -1.723 -4.877 -1.297 1.00 90.62 112 VAL A O 1
ATOM 918 N N . PHE A 1 113 ? -0.626 -3.911 -2.997 1.00 91.81 113 PHE A N 1
ATOM 919 C CA . PHE A 1 113 ? -0.441 -2.632 -2.334 1.00 91.81 113 PHE A CA 1
ATOM 920 C C . PHE A 1 113 ? -0.748 -1.474 -3.274 1.00 91.81 113 PHE A C 1
ATOM 922 O O . PHE A 1 113 ? -0.201 -1.386 -4.373 1.00 91.81 113 PHE A O 1
ATOM 929 N N . GLY A 1 114 ? -1.622 -0.578 -2.838 1.00 92.12 114 GLY A N 1
ATOM 930 C CA . GLY A 1 114 ? -1.911 0.682 -3.502 1.00 92.12 114 GLY A CA 1
ATOM 931 C C . GLY A 1 114 ? -1.590 1.838 -2.570 1.00 92.12 114 GLY A C 1
ATOM 932 O O . GLY A 1 114 ? -2.131 1.893 -1.472 1.00 92.12 114 GLY A O 1
ATOM 933 N N . PHE A 1 115 ? -0.755 2.772 -3.010 1.00 90.75 115 PHE A N 1
ATOM 934 C CA . PHE A 1 115 ? -0.462 3.988 -2.265 1.00 90.75 115 PHE A CA 1
ATOM 935 C C . PHE A 1 115 ? -0.653 5.219 -3.137 1.00 90.75 115 PHE A C 1
ATOM 937 O O . PHE A 1 115 ? -0.047 5.365 -4.202 1.00 90.75 115 PHE A O 1
ATOM 944 N N . MET A 1 116 ? -1.526 6.109 -2.688 1.00 89.62 116 MET A N 1
ATOM 945 C CA . MET A 1 116 ? -1.851 7.342 -3.382 1.00 89.62 116 MET A CA 1
ATOM 946 C C . MET A 1 116 ? -1.696 8.504 -2.409 1.00 89.62 116 MET A C 1
ATOM 948 O O . MET A 1 116 ? -2.606 8.790 -1.640 1.00 89.62 116 MET A O 1
ATOM 952 N N . ASN A 1 117 ? -0.558 9.188 -2.468 1.00 83.56 117 ASN A N 1
ATOM 953 C CA . ASN A 1 117 ? -0.345 10.455 -1.779 1.00 83.56 117 ASN A CA 1
ATOM 954 C C . ASN A 1 117 ? 0.033 11.517 -2.833 1.00 83.56 117 ASN A C 1
ATOM 956 O O . ASN A 1 117 ? 1.007 11.310 -3.558 1.00 83.56 117 ASN A O 1
ATOM 960 N N . PRO A 1 118 ? -0.722 12.626 -2.966 1.00 72.50 118 PRO A N 1
ATOM 961 C CA . PRO A 1 118 ? -0.447 13.676 -3.953 1.00 72.50 118 PRO A CA 1
ATOM 962 C C . PRO A 1 118 ? 0.917 14.355 -3.807 1.00 72.50 118 PRO A C 1
ATOM 964 O O . PRO A 1 118 ? 1.446 14.880 -4.785 1.00 72.50 118 PRO A O 1
ATOM 967 N N . SER A 1 119 ? 1.453 14.366 -2.592 1.00 70.94 119 SER A N 1
ATOM 968 C CA . SER A 1 119 ? 2.627 15.141 -2.200 1.00 70.94 119 SER A CA 1
ATOM 969 C C . SER A 1 119 ? 3.898 14.296 -2.142 1.00 70.94 119 SER A C 1
ATOM 971 O O . SER A 1 119 ? 4.984 14.845 -1.973 1.00 70.94 119 SER A O 1
ATOM 973 N N . ASN A 1 120 ? 3.792 12.971 -2.297 1.00 72.38 120 ASN A N 1
ATOM 974 C CA . ASN A 1 120 ? 4.913 12.061 -2.097 1.00 72.38 120 ASN A CA 1
ATOM 975 C C . ASN A 1 120 ? 5.375 11.406 -3.405 1.00 72.38 120 ASN A C 1
ATOM 977 O O . ASN A 1 120 ? 4.575 10.956 -4.227 1.00 72.38 120 ASN A O 1
ATOM 981 N N . VAL A 1 121 ? 6.691 11.324 -3.580 1.00 74.06 121 VAL A N 1
ATOM 982 C CA . VAL A 1 121 ? 7.312 10.574 -4.674 1.00 74.06 121 VAL A CA 1
ATOM 983 C C . VAL A 1 121 ? 7.460 9.116 -4.227 1.00 74.06 121 VAL A C 1
ATOM 985 O O . VAL A 1 121 ? 7.878 8.867 -3.093 1.00 74.06 121 VAL A O 1
ATOM 988 N N . PRO A 1 122 ? 7.138 8.123 -5.077 1.00 77.50 122 PRO A N 1
ATOM 989 C CA . PRO A 1 122 ? 7.291 6.721 -4.718 1.00 77.50 122 PRO A CA 1
ATOM 990 C C . PRO A 1 122 ? 8.718 6.411 -4.275 1.00 77.50 122 PRO A C 1
ATOM 992 O O . PRO A 1 122 ? 9.681 6.725 -4.968 1.00 77.50 122 PRO A O 1
ATOM 995 N N . ASN A 1 123 ? 8.855 5.758 -3.124 1.00 81.31 123 ASN A N 1
ATOM 996 C CA . ASN A 1 123 ? 10.159 5.407 -2.587 1.00 81.31 123 ASN A CA 1
ATOM 997 C C . ASN A 1 123 ? 10.546 3.983 -3.002 1.00 81.31 123 ASN A C 1
ATOM 999 O O . ASN A 1 123 ? 9.890 3.014 -2.608 1.00 81.31 123 ASN A O 1
ATOM 1003 N N . VAL A 1 124 ? 11.654 3.841 -3.733 1.00 83.94 124 VAL A N 1
ATOM 1004 C CA . VAL A 1 124 ? 12.172 2.538 -4.190 1.00 83.94 124 VAL A CA 1
ATOM 1005 C C . VAL A 1 124 ? 12.427 1.565 -3.032 1.00 83.94 124 VAL A C 1
ATOM 1007 O O . VAL A 1 124 ? 12.302 0.354 -3.203 1.00 83.94 124 VAL A O 1
ATOM 1010 N N . ASN A 1 125 ? 12.692 2.051 -1.816 1.00 84.56 125 ASN A N 1
ATOM 1011 C CA . ASN A 1 125 ? 12.859 1.172 -0.657 1.00 84.56 125 ASN A CA 1
ATOM 1012 C C . ASN A 1 125 ? 11.573 0.420 -0.288 1.00 84.56 125 ASN A C 1
ATOM 1014 O O . ASN A 1 125 ? 11.655 -0.737 0.118 1.00 84.56 125 ASN A O 1
ATOM 1018 N N . ILE A 1 126 ? 10.397 1.032 -0.471 1.00 85.06 126 ILE A N 1
ATOM 1019 C CA . ILE A 1 126 ? 9.102 0.367 -0.237 1.00 85.06 126 ILE A CA 1
ATOM 1020 C C . ILE A 1 126 ? 8.926 -0.764 -1.253 1.00 85.06 126 ILE A C 1
ATOM 1022 O O . ILE A 1 126 ? 8.549 -1.879 -0.899 1.00 85.06 126 ILE A O 1
ATOM 1026 N N . ILE A 1 127 ? 9.266 -0.492 -2.514 1.00 86.75 127 ILE A N 1
ATOM 1027 C CA . ILE A 1 127 ? 9.241 -1.482 -3.593 1.00 86.75 127 ILE A CA 1
ATOM 1028 C C . ILE A 1 127 ? 10.190 -2.641 -3.274 1.00 86.75 127 ILE A C 1
ATOM 1030 O O . ILE A 1 127 ? 9.798 -3.803 -3.369 1.00 86.75 127 ILE A O 1
ATOM 1034 N N . ASN A 1 128 ? 11.410 -2.340 -2.829 1.00 84.94 128 ASN A N 1
ATOM 1035 C CA . ASN A 1 128 ? 12.394 -3.340 -2.424 1.00 84.94 128 ASN A CA 1
ATOM 1036 C C . ASN A 1 128 ? 11.921 -4.173 -1.225 1.00 84.94 128 ASN A C 1
ATOM 1038 O O . ASN A 1 128 ? 12.125 -5.388 -1.218 1.00 84.94 128 ASN A O 1
ATOM 1042 N N . ALA A 1 129 ? 11.264 -3.559 -0.238 1.00 84.44 129 ALA A N 1
ATOM 1043 C CA . ALA A 1 129 ? 10.674 -4.269 0.895 1.00 84.44 129 ALA A CA 1
ATOM 1044 C C . ALA A 1 129 ? 9.573 -5.242 0.437 1.00 84.44 129 ALA A C 1
ATOM 1046 O O . ALA A 1 129 ? 9.613 -6.424 0.787 1.00 84.44 129 ALA A O 1
ATOM 1047 N N . ALA A 1 130 ? 8.660 -4.785 -0.423 1.00 83.06 130 ALA A N 1
ATOM 1048 C CA . ALA A 1 130 ? 7.595 -5.608 -0.995 1.00 83.06 130 ALA A CA 1
ATOM 1049 C C . ALA A 1 130 ? 8.144 -6.805 -1.784 1.00 83.06 130 ALA A C 1
ATOM 1051 O O . ALA A 1 130 ? 7.757 -7.958 -1.591 1.00 83.06 130 ALA A O 1
ATOM 1052 N N . ILE A 1 131 ? 9.125 -6.530 -2.638 1.00 81.81 131 ILE A N 1
ATOM 1053 C CA . ILE A 1 131 ? 9.859 -7.522 -3.412 1.00 81.81 131 ILE A CA 1
ATOM 1054 C C . ILE A 1 131 ? 10.551 -8.542 -2.499 1.00 81.81 131 ILE A C 1
ATOM 1056 O O . ILE A 1 131 ? 10.475 -9.746 -2.745 1.00 81.81 131 ILE A O 1
ATOM 1060 N N . LYS A 1 132 ? 11.233 -8.090 -1.440 1.00 80.38 132 LYS A N 1
ATOM 1061 C CA . LYS A 1 132 ? 11.933 -8.965 -0.489 1.00 80.38 132 LYS A CA 1
ATOM 1062 C C . LYS A 1 132 ? 10.953 -9.892 0.226 1.00 80.38 132 LYS A C 1
ATOM 1064 O O . LYS A 1 132 ? 11.259 -11.069 0.418 1.00 80.38 132 LYS A O 1
ATOM 1069 N N . ASN A 1 133 ? 9.761 -9.403 0.547 1.00 77.06 133 ASN A N 1
ATOM 1070 C CA . ASN A 1 133 ? 8.704 -10.213 1.139 1.00 77.06 133 ASN A CA 1
ATOM 1071 C C . ASN A 1 133 ? 8.191 -11.324 0.226 1.00 77.06 133 ASN A C 1
ATOM 1073 O O . ASN A 1 133 ? 7.993 -12.445 0.701 1.00 77.06 133 ASN A O 1
ATOM 1077 N N . GLN A 1 134 ? 8.073 -11.080 -1.085 1.00 71.56 134 GLN A N 1
ATOM 1078 C CA . GLN A 1 134 ? 7.767 -12.154 -2.040 1.00 71.56 134 GLN A CA 1
ATOM 1079 C C . GLN A 1 134 ? 8.792 -13.292 -1.999 1.00 71.56 134 GLN A C 1
ATOM 1081 O O . GLN A 1 134 ? 8.489 -14.440 -2.344 1.00 71.56 134 GLN A O 1
ATOM 1086 N N . TYR A 1 135 ? 10.040 -12.981 -1.644 1.00 65.38 135 TYR A N 1
ATOM 1087 C CA . TYR A 1 135 ? 11.123 -13.953 -1.574 1.00 65.38 135 TYR A CA 1
ATOM 1088 C C . TYR A 1 135 ? 11.203 -14.699 -0.256 1.00 65.38 135 TYR A C 1
ATOM 1090 O O . TYR A 1 135 ? 11.915 -15.705 -0.199 1.00 65.38 135 TYR A O 1
ATOM 1098 N N . ASN A 1 136 ? 10.492 -14.255 0.780 1.00 64.25 136 ASN A N 1
ATOM 1099 C CA . ASN A 1 136 ? 10.602 -14.912 2.062 1.00 64.25 136 ASN A CA 1
ATOM 1100 C C . ASN A 1 136 ? 10.028 -16.337 1.980 1.00 64.25 136 ASN A C 1
ATOM 1102 O O . ASN A 1 136 ? 8.918 -16.581 1.510 1.00 64.25 136 ASN A O 1
ATOM 1106 N N . ALA A 1 137 ? 10.854 -17.283 2.418 1.00 49.78 137 ALA A N 1
ATOM 1107 C CA . ALA A 1 137 ? 10.719 -18.733 2.331 1.00 49.78 137 ALA A CA 1
ATOM 1108 C C . ALA A 1 137 ? 9.345 -19.294 2.726 1.00 49.78 137 ALA A C 1
ATOM 1110 O O . ALA A 1 137 ? 8.916 -20.307 2.177 1.00 49.78 137 ALA A O 1
ATOM 1111 N N . LYS A 1 138 ? 8.68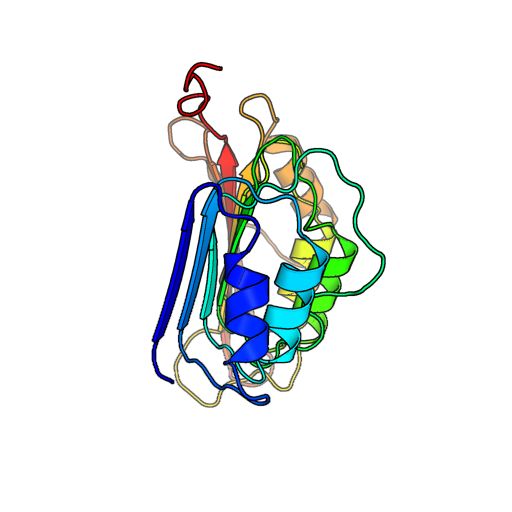3 -18.634 3.678 1.00 57.75 138 LYS A N 1
ATOM 1112 C CA . LYS A 1 138 ? 7.398 -19.042 4.257 1.00 57.75 138 LYS A CA 1
ATOM 1113 C C . LYS A 1 138 ? 6.193 -18.732 3.356 1.00 57.75 138 LYS A C 1
ATOM 1115 O O . LYS A 1 138 ? 5.112 -19.237 3.615 1.00 57.75 138 LYS A O 1
ATOM 1120 N N . ASN A 1 139 ? 6.391 -17.960 2.284 1.00 56.81 139 ASN A N 1
ATOM 1121 C CA . ASN A 1 139 ? 5.338 -17.520 1.360 1.00 56.81 139 ASN A CA 1
ATOM 1122 C C . ASN A 1 139 ? 5.277 -18.346 0.063 1.00 56.81 139 ASN A C 1
ATOM 1124 O O . ASN A 1 139 ? 4.693 -17.912 -0.931 1.00 56.81 139 ASN A O 1
ATOM 1128 N N . CYS A 1 140 ? 5.909 -19.524 0.033 1.00 61.47 140 CYS A N 1
ATOM 1129 C CA . CYS A 1 140 ? 5.603 -20.554 -0.963 1.00 61.47 140 CYS A CA 1
ATOM 1130 C C . CYS A 1 140 ? 4.280 -21.194 -0.578 1.00 61.47 140 CYS A C 1
ATOM 1132 O O . CYS A 1 140 ? 4.256 -22.231 0.075 1.00 61.47 140 CYS A O 1
ATOM 1134 N N . PHE A 1 141 ? 3.188 -20.514 -0.928 1.00 56.09 141 PHE A N 1
ATOM 1135 C CA . PHE A 1 141 ? 1.857 -21.076 -0.792 1.00 56.09 141 PHE A CA 1
ATOM 1136 C C . PHE A 1 141 ? 1.813 -22.380 -1.587 1.00 56.09 141 PHE A C 1
ATOM 1138 O O . PHE A 1 141 ? 2.178 -22.426 -2.762 1.00 56.09 141 PHE A O 1
ATOM 1145 N N . VAL A 1 142 ? 1.444 -23.455 -0.900 1.00 43.97 142 VAL A N 1
ATOM 1146 C CA . VAL A 1 142 ? 1.201 -24.758 -1.507 1.00 43.97 142 VAL A CA 1
ATOM 1147 C C . VAL A 1 142 ? -0.104 -24.616 -2.290 1.00 43.97 142 VAL A C 1
ATOM 1149 O O . VAL A 1 142 ? -1.180 -24.585 -1.705 1.00 43.97 142 VAL A O 1
ATOM 1152 N N . GLY A 1 143 ? 0.007 -24.415 -3.602 1.00 49.72 143 GLY A N 1
ATOM 1153 C CA . GLY A 1 143 ? -1.117 -24.180 -4.506 1.00 49.72 143 GLY A CA 1
ATOM 1154 C C . GLY A 1 143 ? -0.635 -23.706 -5.879 1.00 49.72 143 GLY A C 1
ATOM 1155 O O . GLY A 1 143 ? 0.462 -23.169 -6.008 1.00 49.72 143 GLY A O 1
ATOM 1156 N N . ASN A 1 144 ? -1.449 -23.910 -6.916 1.00 46.03 144 ASN A N 1
ATOM 1157 C CA . ASN A 1 144 ? -1.110 -23.593 -8.313 1.00 46.03 144 ASN A CA 1
ATOM 1158 C C . ASN A 1 144 ? -1.120 -22.087 -8.646 1.00 46.03 144 ASN A C 1
ATOM 1160 O O . ASN A 1 144 ? -1.026 -21.717 -9.817 1.00 46.03 144 ASN A O 1
ATOM 1164 N N . GLU A 1 145 ? -1.249 -21.203 -7.656 1.00 54.69 145 GLU A N 1
ATOM 1165 C CA . GLU A 1 145 ? -1.335 -19.771 -7.919 1.00 54.69 145 GLU A CA 1
ATOM 1166 C C . GLU A 1 145 ? 0.060 -19.137 -8.053 1.00 54.69 145 GLU A C 1
ATOM 1168 O O . GLU A 1 145 ? 0.941 -19.354 -7.212 1.00 54.69 145 GLU A O 1
ATOM 1173 N N . PRO A 1 146 ? 0.304 -18.342 -9.112 1.00 57.62 146 PRO A N 1
ATOM 1174 C CA . PRO A 1 146 ? 1.560 -17.629 -9.265 1.00 57.62 146 PRO A CA 1
ATOM 1175 C C . PRO A 1 146 ? 1.772 -16.679 -8.086 1.00 57.62 146 PRO A C 1
ATOM 1177 O O . PRO A 1 146 ? 0.851 -15.983 -7.665 1.00 57.62 146 PRO A O 1
ATOM 1180 N N . HIS A 1 147 ? 3.013 -16.579 -7.598 1.00 73.06 147 HIS A N 1
ATOM 1181 C CA . HIS A 1 147 ? 3.373 -15.553 -6.620 1.00 73.06 147 HIS A CA 1
ATOM 1182 C C . HIS A 1 147 ? 3.277 -14.180 -7.286 1.00 73.06 147 HIS A C 1
ATOM 1184 O O . HIS A 1 147 ? 4.241 -13.712 -7.898 1.00 73.06 147 HIS A O 1
ATOM 1190 N N . HIS A 1 148 ? 2.108 -13.560 -7.220 1.00 81.31 148 HIS A N 1
ATOM 1191 C CA . HIS A 1 148 ? 1.859 -12.270 -7.830 1.00 81.31 148 HIS A CA 1
ATOM 1192 C C . HIS A 1 148 ? 1.932 -11.190 -6.759 1.00 81.31 148 HIS A C 1
ATOM 1194 O O . HIS A 1 148 ? 1.194 -11.254 -5.785 1.00 81.31 148 HIS A O 1
ATOM 1200 N N . THR A 1 149 ? 2.804 -10.200 -6.945 1.00 85.88 149 THR A N 1
ATOM 1201 C CA . THR A 1 149 ? 2.712 -8.936 -6.207 1.00 85.88 149 THR A CA 1
ATOM 1202 C C . THR A 1 149 ? 2.411 -7.813 -7.162 1.00 85.88 149 THR A C 1
ATOM 1204 O O . THR A 1 149 ? 3.053 -7.694 -8.207 1.00 85.88 149 THR A O 1
ATOM 1207 N N . SER A 1 150 ? 1.443 -6.995 -6.773 1.00 90.31 150 SER A N 1
ATOM 1208 C CA . SER A 1 150 ? 1.009 -5.823 -7.507 1.00 90.31 150 SER A CA 1
ATOM 1209 C C . SER A 1 150 ? 1.158 -4.600 -6.618 1.00 90.31 150 SER A C 1
ATOM 1211 O O . SER A 1 150 ? 0.475 -4.479 -5.604 1.00 90.31 150 SER A O 1
ATOM 1213 N N . LEU A 1 151 ? 2.039 -3.689 -7.017 1.00 91.25 151 LEU A N 1
ATOM 1214 C CA . LEU A 1 151 ? 2.240 -2.397 -6.378 1.00 91.25 151 LEU A CA 1
ATOM 1215 C C . LEU A 1 151 ? 1.692 -1.310 -7.291 1.00 91.25 151 LEU A C 1
ATOM 1217 O O . LEU A 1 151 ? 2.014 -1.277 -8.475 1.00 91.25 151 LEU A O 1
ATOM 1221 N N . THR A 1 152 ? 0.871 -0.414 -6.764 1.00 92.69 152 THR A N 1
ATOM 1222 C CA . THR A 1 152 ? 0.384 0.754 -7.498 1.00 92.69 152 THR A CA 1
ATOM 1223 C C . THR A 1 152 ? 0.705 2.010 -6.716 1.00 92.69 152 THR A C 1
ATOM 1225 O O . THR A 1 152 ? 0.318 2.133 -5.559 1.00 92.69 152 THR A O 1
ATOM 1228 N N . PHE A 1 153 ? 1.374 2.952 -7.367 1.00 91.31 153 PHE A N 1
ATOM 1229 C CA . PHE A 1 153 ? 1.715 4.245 -6.800 1.00 91.31 153 PHE A CA 1
ATOM 1230 C C . PHE A 1 153 ? 1.141 5.362 -7.663 1.00 91.31 153 PHE A C 1
ATOM 1232 O O . PHE A 1 153 ? 1.216 5.306 -8.894 1.00 91.31 153 PHE A O 1
ATOM 1239 N N . SER A 1 154 ? 0.592 6.391 -7.024 1.00 89.25 154 SER A N 1
ATOM 1240 C CA . SER A 1 154 ? 0.335 7.661 -7.709 1.00 89.25 154 SER A CA 1
ATOM 1241 C C . SER A 1 154 ? 1.591 8.523 -7.707 1.00 89.25 154 SER A C 1
ATOM 1243 O O . SER A 1 154 ? 2.331 8.527 -6.729 1.00 89.25 154 SER A O 1
ATOM 1245 N N . VAL A 1 155 ? 1.816 9.256 -8.794 1.00 88.69 155 VAL A N 1
ATOM 1246 C CA . VAL A 1 155 ? 2.885 10.253 -8.907 1.00 88.69 155 VAL A CA 1
ATOM 1247 C C . VAL A 1 155 ? 2.308 11.603 -9.331 1.00 88.69 155 VAL A C 1
ATOM 1249 O O . VAL A 1 155 ? 1.265 11.633 -10.001 1.00 88.69 155 VAL A O 1
ATOM 1252 N N . PRO A 1 156 ? 2.968 12.724 -8.990 1.00 87.19 156 PRO A N 1
ATOM 1253 C CA . PRO A 1 156 ? 2.580 14.032 -9.503 1.00 87.19 156 PRO A CA 1
ATOM 1254 C C . PRO A 1 156 ? 2.545 14.056 -11.037 1.00 87.19 156 PRO A C 1
ATOM 1256 O O . PRO A 1 156 ? 3.374 13.434 -11.695 1.00 87.19 156 PRO A O 1
ATOM 1259 N N . GLU A 1 157 ? 1.618 14.815 -11.621 1.00 87.25 157 GLU A N 1
ATOM 1260 C CA . GLU A 1 157 ? 1.443 14.937 -13.080 1.00 87.25 157 GLU A CA 1
ATOM 1261 C C . GLU A 1 157 ? 2.746 15.304 -13.814 1.00 87.25 157 GLU A C 1
ATOM 1263 O O . GLU A 1 157 ? 3.101 14.734 -14.849 1.00 87.25 157 GLU A O 1
ATOM 1268 N N . LYS A 1 158 ? 3.495 16.238 -13.223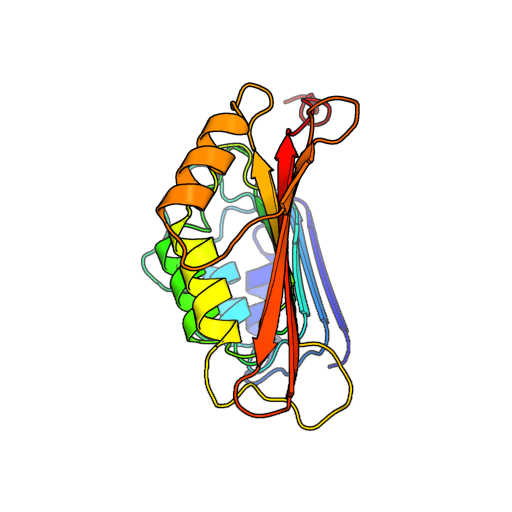 1.00 88.12 158 LYS A N 1
ATOM 1269 C CA . LYS A 1 158 ? 4.759 16.752 -13.760 1.00 88.12 158 LYS A CA 1
ATOM 1270 C C . LYS A 1 158 ? 5.955 15.838 -13.492 1.00 88.12 158 LYS A C 1
ATOM 1272 O O . LYS A 1 158 ? 7.055 16.151 -13.931 1.00 88.12 158 LYS A O 1
ATOM 1277 N N . TYR A 1 159 ? 5.770 14.741 -12.759 1.00 88.75 159 TYR A N 1
ATOM 1278 C CA . TYR A 1 159 ? 6.860 13.839 -12.425 1.00 88.75 159 TYR A CA 1
ATOM 1279 C C . TYR A 1 159 ? 7.336 13.084 -13.675 1.00 88.75 159 TYR A C 1
ATOM 1281 O O . TYR A 1 159 ? 6.528 12.517 -14.421 1.00 88.75 159 TYR A O 1
ATOM 1289 N N . ASP A 1 160 ? 8.648 13.058 -13.906 1.00 90.94 160 ASP A N 1
ATOM 1290 C CA . ASP A 1 160 ? 9.234 12.307 -15.014 1.00 90.94 160 ASP A CA 1
ATOM 1291 C C . ASP A 1 160 ? 9.350 10.821 -14.655 1.00 90.94 160 ASP A C 1
ATOM 1293 O O . ASP A 1 160 ? 10.197 10.392 -13.871 1.00 90.94 160 ASP A O 1
ATOM 1297 N N . LEU A 1 161 ? 8.493 10.007 -15.267 1.00 91.38 161 LEU A N 1
ATOM 1298 C CA . LEU A 1 161 ? 8.467 8.561 -15.070 1.00 91.38 161 LEU A CA 1
ATOM 1299 C C . LEU A 1 161 ? 9.768 7.865 -15.521 1.00 91.38 161 LEU A C 1
ATOM 1301 O O . LEU A 1 161 ? 10.046 6.757 -15.058 1.00 91.38 161 LEU A O 1
ATOM 1305 N N . ASN A 1 162 ? 10.593 8.492 -16.370 1.00 91.62 162 ASN A N 1
ATOM 1306 C CA . ASN A 1 162 ? 11.900 7.940 -16.735 1.00 91.62 162 ASN A CA 1
ATOM 1307 C C . ASN A 1 162 ? 12.879 7.938 -15.560 1.00 91.62 162 ASN A C 1
ATOM 1309 O O . ASN A 1 162 ? 13.714 7.037 -15.477 1.00 91.62 162 ASN A O 1
ATOM 1313 N N . VAL A 1 163 ? 12.752 8.884 -14.625 1.00 90.94 163 VAL A N 1
ATOM 1314 C CA . VAL A 1 163 ? 13.553 8.898 -13.393 1.00 90.94 163 VAL A CA 1
ATOM 1315 C C . VAL A 1 163 ? 13.285 7.624 -12.593 1.00 90.94 163 VAL A C 1
ATOM 1317 O O . VAL A 1 163 ? 14.220 6.880 -12.304 1.00 90.94 163 VAL A O 1
ATOM 1320 N N . LEU A 1 164 ? 12.010 7.289 -12.357 1.00 88.69 164 LEU A N 1
ATOM 1321 C CA . LEU A 1 164 ? 11.621 6.054 -11.662 1.00 88.69 164 LEU A CA 1
ATOM 1322 C C . LEU A 1 164 ? 12.076 4.801 -12.406 1.00 88.69 164 LEU A C 1
ATOM 1324 O O . LEU A 1 164 ? 12.568 3.863 -11.783 1.00 88.69 164 LEU A O 1
ATOM 1328 N N . LYS A 1 165 ? 11.949 4.774 -13.737 1.00 90.38 165 LYS A N 1
ATOM 1329 C CA . LYS A 1 165 ? 12.465 3.660 -14.541 1.00 90.38 165 LYS A CA 1
ATOM 1330 C C . LYS A 1 165 ? 13.969 3.465 -14.300 1.00 90.38 165 LYS A C 1
ATOM 1332 O O . LYS A 1 165 ? 14.396 2.354 -13.999 1.00 90.38 165 LYS A O 1
ATOM 1337 N N . ASN A 1 166 ? 14.755 4.537 -14.392 1.00 90.12 166 ASN A N 1
ATOM 1338 C CA . ASN A 1 166 ? 16.207 4.490 -14.224 1.00 90.12 166 ASN A CA 1
ATOM 1339 C C . ASN A 1 166 ? 16.618 4.090 -12.801 1.00 90.12 166 ASN A C 1
ATOM 1341 O O . ASN A 1 166 ? 17.587 3.354 -12.624 1.00 90.12 166 ASN A O 1
ATOM 1345 N N . GLU A 1 167 ? 15.894 4.549 -11.781 1.00 88.81 167 GLU A N 1
ATOM 1346 C CA . GLU A 1 167 ? 16.126 4.117 -10.402 1.00 88.81 167 GLU A CA 1
ATOM 1347 C C . GLU A 1 167 ? 15.818 2.630 -10.209 1.00 88.81 167 GLU A C 1
ATOM 1349 O O . GLU A 1 167 ? 16.585 1.921 -9.555 1.00 88.81 167 GLU A O 1
ATOM 1354 N N . MET A 1 168 ? 14.729 2.136 -10.797 1.00 87.81 168 MET A N 1
ATOM 1355 C CA . MET A 1 168 ? 14.335 0.728 -10.719 1.00 87.81 168 MET A CA 1
ATOM 1356 C C . MET A 1 168 ? 15.319 -0.201 -11.439 1.00 87.81 168 MET A C 1
ATOM 1358 O O . MET A 1 168 ? 15.615 -1.286 -10.929 1.00 87.81 168 MET A O 1
ATOM 1362 N N . ASP A 1 169 ? 15.869 0.240 -12.572 1.00 85.81 169 ASP A N 1
ATOM 1363 C CA . ASP A 1 169 ? 16.895 -0.493 -13.322 1.00 85.81 169 ASP A CA 1
ATOM 1364 C C . 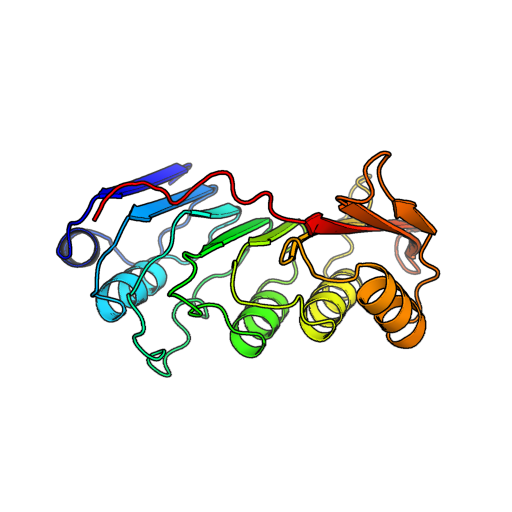ASP A 1 169 ? 18.212 -0.616 -12.526 1.00 85.81 169 ASP A C 1
ATOM 1366 O O . ASP A 1 169 ? 18.925 -1.608 -12.664 1.00 85.81 169 ASP A O 1
ATOM 1370 N N . LYS A 1 170 ? 18.524 0.350 -11.647 1.00 85.38 170 LYS A N 1
ATOM 1371 C CA . LYS A 1 170 ? 19.736 0.337 -10.803 1.00 85.38 170 LYS A CA 1
ATOM 1372 C C . LYS A 1 170 ? 19.576 -0.438 -9.494 1.00 85.38 170 LYS A C 1
ATOM 1374 O O . LYS A 1 170 ? 20.540 -1.012 -8.999 1.00 85.38 170 LYS A O 1
ATOM 1379 N N . ASN A 1 171 ? 18.386 -0.415 -8.898 1.00 73.69 171 ASN A N 1
ATOM 1380 C CA . ASN A 1 171 ? 18.202 -0.788 -7.490 1.00 73.69 171 ASN A CA 1
ATOM 1381 C C . ASN A 1 171 ? 17.764 -2.234 -7.248 1.00 73.69 171 ASN A C 1
ATOM 1383 O O . ASN A 1 171 ? 17.521 -2.609 -6.098 1.00 73.69 171 ASN A O 1
ATOM 1387 N N . THR A 1 172 ? 17.612 -3.054 -8.290 1.00 68.25 172 THR A N 1
ATOM 1388 C CA . THR A 1 172 ? 16.992 -4.371 -8.123 1.00 68.25 172 THR A CA 1
ATOM 1389 C C . THR A 1 172 ? 17.681 -5.454 -8.957 1.00 68.25 172 THR A C 1
ATOM 1391 O O . THR A 1 172 ? 18.106 -5.187 -10.076 1.00 68.25 172 THR A O 1
ATOM 1394 N N . PRO A 1 173 ? 17.726 -6.717 -8.486 1.00 69.88 173 PRO A N 1
ATOM 1395 C CA . PRO A 1 173 ? 18.191 -7.849 -9.292 1.00 69.88 173 PRO A CA 1
ATOM 1396 C C . PRO A 1 173 ? 17.164 -8.278 -10.359 1.00 69.88 173 PRO A C 1
ATOM 1398 O O . PRO A 1 173 ? 17.243 -9.391 -10.883 1.00 69.88 173 PRO A O 1
ATOM 1401 N N . TYR A 1 174 ? 16.139 -7.462 -10.616 1.00 72.75 174 TYR A N 1
ATOM 1402 C CA . TYR A 1 174 ? 15.078 -7.777 -11.556 1.00 72.75 174 TYR A CA 1
ATOM 1403 C C . TYR A 1 174 ? 15.365 -7.163 -12.910 1.00 72.75 174 TYR A C 1
ATOM 1405 O O . TYR A 1 174 ? 15.718 -5.996 -13.032 1.00 72.75 174 TYR A O 1
ATOM 1413 N N . ILE A 1 175 ? 15.100 -7.955 -13.940 1.00 82.44 175 ILE A N 1
ATOM 1414 C CA . ILE A 1 175 ? 15.003 -7.452 -15.301 1.00 82.44 175 ILE A CA 1
ATOM 1415 C C . ILE A 1 175 ? 13.559 -6.984 -15.482 1.00 82.44 175 ILE A C 1
ATOM 1417 O O . ILE A 1 175 ? 12.630 -7.804 -15.510 1.00 82.44 175 ILE A O 1
ATOM 1421 N N . TRP A 1 176 ? 13.358 -5.670 -15.542 1.00 89.56 176 TRP A N 1
ATOM 1422 C CA . TRP A 1 176 ? 12.043 -5.066 -15.726 1.00 89.56 176 TRP A CA 1
ATOM 1423 C C . TRP A 1 176 ? 11.714 -4.929 -17.208 1.00 89.56 176 TRP A C 1
ATOM 1425 O O . TRP A 1 176 ? 12.460 -4.348 -17.990 1.00 89.56 176 TRP A O 1
ATOM 1435 N N . LYS A 1 177 ? 10.540 -5.424 -17.600 1.00 92.88 177 LYS A N 1
ATOM 1436 C CA . LYS A 1 177 ? 9.902 -5.030 -18.854 1.00 92.88 177 LYS A CA 1
ATOM 1437 C C . LYS A 1 177 ? 9.066 -3.791 -18.568 1.00 92.88 177 LYS A C 1
ATOM 1439 O O . LYS A 1 177 ? 8.015 -3.896 -17.933 1.00 92.88 177 LYS A O 1
ATOM 1444 N N . ALA A 1 178 ? 9.567 -2.640 -19.000 1.00 93.75 178 ALA A N 1
ATOM 1445 C CA . ALA A 1 178 ? 8.877 -1.366 -18.887 1.00 93.75 178 ALA A CA 1
ATOM 1446 C C . ALA A 1 178 ? 7.906 -1.174 -20.057 1.00 93.75 178 ALA A C 1
ATOM 1448 O O . ALA A 1 178 ? 8.251 -1.423 -21.211 1.00 93.75 178 ALA A O 1
ATOM 1449 N N . LYS A 1 179 ? 6.692 -0.717 -19.756 1.00 95.62 179 LYS A N 1
ATOM 1450 C CA . LYS A 1 179 ? 5.697 -0.314 -20.747 1.00 95.62 179 LYS A CA 1
ATOM 1451 C C . LYS A 1 179 ? 5.003 0.958 -20.283 1.00 95.62 179 LYS A C 1
ATOM 1453 O O . LYS A 1 179 ? 4.346 0.958 -19.240 1.00 95.62 179 LYS A O 1
ATOM 1458 N N . PHE A 1 180 ? 5.116 2.004 -21.087 1.00 94.19 180 PHE A N 1
ATOM 1459 C CA . PHE A 1 180 ? 4.273 3.183 -20.961 1.00 94.19 180 PHE A CA 1
ATOM 1460 C C . PHE A 1 180 ? 2.899 2.904 -21.577 1.00 94.19 180 PHE A C 1
ATOM 1462 O O . PHE A 1 180 ? 2.780 2.100 -22.511 1.00 94.19 180 PHE A O 1
ATOM 1469 N N . ASP A 1 181 ? 1.851 3.510 -21.029 1.00 91.19 181 ASP A N 1
ATOM 1470 C CA . ASP A 1 181 ? 0.587 3.617 -21.758 1.00 91.19 181 ASP A CA 1
ATOM 1471 C C . ASP A 1 181 ? 0.716 4.588 -22.944 1.00 91.19 181 ASP A C 1
ATOM 1473 O O . ASP A 1 181 ? 1.765 5.194 -23.162 1.00 91.19 181 ASP A O 1
ATOM 1477 N N . ARG A 1 182 ? -0.345 4.684 -23.758 1.00 86.31 182 ARG A N 1
ATOM 1478 C CA . ARG A 1 182 ? -0.339 5.505 -24.981 1.00 86.31 182 ARG A CA 1
ATOM 1479 C C . ARG A 1 182 ? -0.084 6.984 -24.685 1.00 86.31 182 ARG A C 1
ATOM 1481 O O . ARG A 1 182 ? 0.598 7.638 -25.464 1.00 86.31 182 ARG A O 1
ATOM 1488 N N . ASP A 1 183 ? -0.576 7.456 -23.543 1.00 89.12 183 ASP A N 1
ATOM 1489 C CA . ASP A 1 183 ? -0.562 8.869 -23.162 1.00 89.12 183 ASP A CA 1
ATOM 1490 C C . ASP A 1 183 ? 0.606 9.223 -22.221 1.00 89.12 183 ASP A C 1
ATOM 1492 O O . ASP A 1 183 ? 0.686 10.339 -21.712 1.00 89.12 183 ASP A O 1
ATOM 1496 N N . TYR A 1 184 ? 1.525 8.281 -21.964 1.00 85.88 184 TYR A N 1
ATOM 1497 C CA . TYR A 1 184 ? 2.650 8.426 -21.024 1.00 85.88 184 TYR A CA 1
ATOM 1498 C C . TYR A 1 184 ? 2.227 8.861 -19.610 1.00 85.88 184 TYR A C 1
ATOM 1500 O O . TYR A 1 184 ? 2.979 9.504 -18.865 1.00 85.88 184 TYR A O 1
ATOM 1508 N N . THR A 1 185 ? 1.014 8.479 -19.221 1.00 90.06 185 THR A N 1
ATOM 1509 C CA . THR A 1 185 ? 0.423 8.760 -17.912 1.00 90.06 185 THR A CA 1
ATOM 1510 C C . THR A 1 185 ? 0.571 7.613 -16.941 1.00 90.06 185 THR A C 1
ATOM 1512 O O . THR A 1 185 ? 0.383 7.791 -15.740 1.00 90.06 185 THR A O 1
ATOM 1515 N N . SER A 1 186 ? 1.010 6.454 -17.417 1.00 92.81 186 SER A N 1
ATOM 1516 C CA . SER A 1 186 ? 1.407 5.363 -16.549 1.00 92.81 186 SER A CA 1
ATOM 1517 C C . SER A 1 186 ? 2.651 4.643 -17.041 1.00 92.81 186 SER A C 1
ATOM 1519 O O . SER A 1 186 ? 2.860 4.439 -18.236 1.00 92.81 186 SER A O 1
ATOM 1521 N N . LEU A 1 187 ? 3.478 4.230 -16.083 1.00 94.75 187 LEU A N 1
ATOM 1522 C CA . LEU A 1 187 ? 4.611 3.340 -16.289 1.00 94.75 187 LEU A CA 1
ATOM 1523 C C . LEU A 1 187 ? 4.301 2.012 -15.608 1.00 94.75 187 LEU A C 1
ATOM 1525 O O . LEU A 1 187 ? 4.160 1.936 -14.389 1.00 94.75 187 LEU A O 1
ATOM 1529 N N . ASN A 1 188 ? 4.226 0.959 -16.412 1.00 95.31 188 ASN A N 1
ATOM 1530 C CA . ASN A 1 188 ? 4.041 -0.407 -15.956 1.00 95.31 188 ASN A CA 1
ATOM 1531 C C . ASN A 1 188 ? 5.391 -1.120 -16.023 1.00 95.31 188 ASN A C 1
ATOM 1533 O O . ASN A 1 188 ? 5.926 -1.342 -17.109 1.00 95.31 188 ASN A O 1
ATOM 1537 N N . LEU A 1 189 ? 5.936 -1.498 -14.872 1.00 93.44 189 LEU A N 1
ATOM 1538 C CA . LEU A 1 189 ? 7.110 -2.353 -14.776 1.00 93.44 189 LEU A CA 1
ATOM 1539 C C . LEU A 1 189 ? 6.654 -3.762 -14.427 1.00 93.44 189 LEU A C 1
ATOM 1541 O O . LEU A 1 189 ? 6.022 -3.995 -13.397 1.00 93.44 189 LEU A O 1
ATOM 1545 N N . LYS A 1 190 ? 6.983 -4.720 -15.290 1.00 92.75 190 LYS A N 1
ATOM 1546 C CA . LYS A 1 190 ? 6.674 -6.129 -15.064 1.00 92.75 190 LYS A CA 1
ATOM 1547 C C . LYS A 1 190 ? 7.947 -6.946 -15.060 1.00 92.75 190 LYS A C 1
ATOM 1549 O O . LYS A 1 190 ? 8.728 -6.879 -16.005 1.00 92.75 190 LYS A O 1
ATOM 1554 N N . SER A 1 191 ? 8.113 -7.786 -14.050 1.00 89.88 191 SER A N 1
ATOM 1555 C CA . SER A 1 191 ? 9.166 -8.792 -14.045 1.00 89.88 191 SER A CA 1
ATOM 1556 C C . SER A 1 191 ? 8.609 -10.179 -13.756 1.00 89.88 191 SER A C 1
ATOM 1558 O O . SER A 1 191 ? 7.538 -10.341 -13.165 1.00 89.88 191 SER A O 1
ATOM 1560 N N . ARG A 1 192 ? 9.324 -11.188 -14.251 1.00 88.38 192 ARG A N 1
ATOM 1561 C CA . ARG A 1 192 ? 9.002 -12.604 -14.085 1.00 88.38 192 ARG A CA 1
ATOM 1562 C C . ARG A 1 192 ? 10.258 -13.353 -13.688 1.00 88.38 192 ARG A C 1
ATOM 1564 O O . ARG A 1 192 ? 11.322 -13.107 -14.251 1.00 88.38 192 ARG A O 1
ATOM 1571 N N . ARG A 1 193 ? 10.126 -14.292 -12.759 1.00 83.25 193 ARG A N 1
ATOM 1572 C CA . ARG A 1 193 ? 11.236 -15.142 -12.327 1.00 83.25 193 ARG A CA 1
ATOM 1573 C C . ARG A 1 193 ? 10.723 -16.477 -11.816 1.00 83.25 193 ARG A C 1
ATOM 1575 O O . ARG A 1 193 ? 9.702 -16.515 -11.144 1.00 83.25 193 ARG A O 1
ATOM 1582 N N . ASN A 1 194 ? 11.463 -17.554 -12.041 1.00 82.69 194 ASN A N 1
ATOM 1583 C CA . ASN A 1 194 ? 11.128 -18.849 -11.454 1.00 82.69 194 ASN A CA 1
ATOM 1584 C C . ASN A 1 194 ? 11.424 -18.861 -9.947 1.00 82.69 194 ASN A C 1
ATOM 1586 O O . ASN A 1 194 ? 12.476 -18.400 -9.490 1.00 82.69 194 ASN A O 1
ATOM 1590 N N . CYS A 1 195 ? 10.494 -19.398 -9.163 1.00 77.94 195 CYS A N 1
ATOM 1591 C CA . CYS A 1 195 ? 10.706 -19.680 -7.758 1.00 77.94 195 CYS A CA 1
ATOM 1592 C C . CYS A 1 195 ? 11.679 -20.854 -7.629 1.00 77.94 195 CYS A C 1
ATOM 1594 O O . CYS A 1 195 ? 11.398 -21.955 -8.092 1.00 77.94 195 CYS A O 1
ATOM 1596 N N . LYS A 1 196 ? 12.801 -20.643 -6.934 1.00 77.12 196 LYS A N 1
ATOM 1597 C CA . LYS A 1 196 ? 13.806 -21.694 -6.703 1.00 77.12 196 LYS A CA 1
ATOM 1598 C C . LYS A 1 196 ? 13.302 -22.871 -5.848 1.00 77.12 196 LYS A C 1
ATOM 1600 O O . LYS A 1 196 ? 14.035 -23.835 -5.696 1.00 77.12 196 LYS A O 1
ATOM 1605 N N . ARG A 1 197 ? 12.113 -22.769 -5.235 1.00 77.38 197 ARG A N 1
ATOM 1606 C CA . ARG A 1 197 ? 11.595 -23.752 -4.266 1.00 77.38 197 ARG A CA 1
ATOM 1607 C C . ARG A 1 197 ? 10.391 -24.550 -4.751 1.00 77.38 197 ARG A C 1
ATOM 1609 O O . ARG A 1 197 ? 10.334 -25.736 -4.479 1.00 77.38 197 ARG A O 1
ATOM 1616 N N . CYS A 1 198 ? 9.437 -23.920 -5.434 1.00 79.06 198 CYS A N 1
ATOM 1617 C CA . CYS A 1 198 ? 8.191 -24.580 -5.845 1.00 79.06 198 CYS A CA 1
ATOM 1618 C C . CYS A 1 198 ? 7.982 -24.612 -7.365 1.00 79.06 198 CYS A C 1
ATOM 1620 O O . CYS A 1 198 ? 6.865 -24.844 -7.809 1.00 79.06 198 CYS A O 1
ATOM 1622 N N . ALA A 1 199 ? 9.027 -24.339 -8.160 1.00 77.75 199 ALA A N 1
ATOM 1623 C CA . ALA A 1 199 ? 9.006 -24.307 -9.632 1.00 77.75 199 ALA A CA 1
ATOM 1624 C C . ALA A 1 199 ? 7.969 -23.357 -10.279 1.00 77.75 199 ALA A C 1
ATOM 1626 O O . ALA A 1 199 ? 7.951 -23.204 -11.499 1.00 77.75 199 ALA A O 1
ATOM 1627 N N . SER A 1 200 ? 7.151 -22.659 -9.489 1.00 81.50 200 SER A N 1
ATOM 1628 C CA . SER A 1 200 ? 6.175 -21.686 -9.969 1.00 81.50 200 SER A CA 1
ATOM 1629 C C . SER A 1 200 ? 6.851 -20.413 -10.480 1.00 81.50 200 SER A C 1
ATOM 1631 O O . SER A 1 200 ? 7.980 -20.069 -10.112 1.00 81.50 200 SER A O 1
ATOM 1633 N N . THR A 1 201 ? 6.145 -19.666 -11.328 1.00 83.81 201 THR A N 1
ATOM 1634 C CA . THR A 1 201 ? 6.599 -18.343 -11.768 1.00 83.81 201 THR A CA 1
ATOM 1635 C C . THR A 1 201 ? 6.155 -17.278 -10.769 1.00 83.81 201 THR A C 1
ATOM 1637 O O . THR A 1 201 ? 4.971 -17.144 -10.464 1.00 83.81 201 THR A O 1
ATOM 1640 N N . LYS A 1 202 ? 7.106 -16.475 -10.294 1.00 82.94 202 LYS A N 1
ATOM 1641 C CA . LYS A 1 202 ? 6.855 -15.232 -9.563 1.00 82.94 202 LYS A CA 1
ATOM 1642 C C . LYS A 1 202 ? 6.679 -14.084 -10.540 1.00 82.94 202 LYS A C 1
ATOM 1644 O O . LYS A 1 202 ? 7.471 -13.937 -11.475 1.00 82.94 202 LYS A O 1
ATOM 1649 N N . ILE A 1 203 ? 5.663 -13.267 -10.303 1.00 86.50 203 ILE A N 1
ATOM 1650 C CA . ILE A 1 203 ? 5.355 -12.077 -11.087 1.00 86.50 203 ILE A CA 1
ATOM 1651 C C . ILE A 1 203 ? 5.358 -10.881 -10.139 1.00 86.50 203 ILE A C 1
ATOM 1653 O O . ILE A 1 203 ? 4.648 -10.863 -9.135 1.00 86.50 203 ILE A O 1
ATOM 1657 N N . ALA A 1 204 ? 6.150 -9.872 -10.481 1.00 88.56 204 ALA A N 1
ATOM 1658 C CA . ALA A 1 204 ? 6.086 -8.562 -9.853 1.00 88.56 204 ALA A CA 1
ATOM 1659 C C . ALA A 1 204 ? 5.544 -7.572 -10.884 1.00 88.56 204 ALA A C 1
ATOM 1661 O O . ALA A 1 204 ? 6.081 -7.470 -11.993 1.00 88.56 204 ALA A O 1
ATOM 1662 N N . LEU A 1 205 ? 4.469 -6.881 -10.526 1.00 91.81 205 LEU A N 1
ATOM 1663 C CA . LEU A 1 205 ? 3.879 -5.795 -11.289 1.00 91.81 205 LEU A CA 1
ATOM 1664 C C . LEU A 1 205 ? 3.956 -4.524 -10.449 1.00 91.81 205 LEU A C 1
ATOM 1666 O O . LEU A 1 205 ? 3.473 -4.490 -9.322 1.00 91.81 205 LEU A O 1
ATOM 1670 N N . ILE A 1 206 ? 4.558 -3.483 -11.006 1.00 92.75 206 ILE A N 1
ATOM 1671 C CA . ILE A 1 206 ? 4.609 -2.157 -10.402 1.00 92.75 206 ILE A CA 1
ATOM 1672 C C . ILE A 1 206 ? 3.996 -1.192 -11.400 1.00 92.75 206 ILE A C 1
ATOM 1674 O O . ILE A 1 206 ? 4.393 -1.160 -12.565 1.00 92.75 206 ILE A O 1
ATOM 1678 N N . VAL A 1 207 ? 3.021 -0.421 -10.947 1.00 94.25 207 VAL A N 1
ATOM 1679 C CA . VAL A 1 207 ? 2.325 0.565 -11.761 1.00 94.25 207 VAL A CA 1
ATOM 1680 C C . VAL A 1 207 ? 2.509 1.927 -11.119 1.00 94.25 207 VAL A C 1
ATOM 1682 O O . VAL A 1 207 ? 2.053 2.159 -10.003 1.00 94.25 207 VAL A O 1
ATOM 1685 N N . PHE A 1 208 ? 3.146 2.838 -11.840 1.00 93.19 208 PHE A N 1
ATOM 1686 C CA . PHE A 1 208 ? 3.164 4.253 -11.499 1.00 93.19 208 PHE A CA 1
ATOM 1687 C C . PHE A 1 208 ? 2.124 4.954 -12.358 1.00 93.19 208 PHE A C 1
ATOM 1689 O O . PHE A 1 208 ? 2.146 4.794 -13.577 1.00 93.19 208 PHE A O 1
ATOM 1696 N N . LYS A 1 209 ? 1.210 5.704 -11.745 1.00 92.00 209 LYS A N 1
ATOM 1697 C CA . LYS A 1 209 ? 0.180 6.469 -12.455 1.00 92.00 209 LYS A CA 1
ATOM 1698 C C . LYS A 1 209 ? 0.333 7.946 -12.139 1.00 92.00 209 LYS A C 1
ATOM 1700 O O . LYS A 1 209 ? 0.282 8.330 -10.973 1.00 92.00 209 LYS A O 1
ATOM 1705 N N . LYS A 1 210 ? 0.500 8.772 -13.166 1.00 90.19 210 LYS A N 1
ATOM 1706 C CA . LYS A 1 210 ? 0.366 10.219 -13.046 1.00 90.19 210 LYS A CA 1
ATOM 1707 C C . LYS A 1 210 ? -1.057 10.535 -12.625 1.00 90.19 210 LYS A C 1
ATOM 1709 O O . LYS A 1 210 ? -2.015 9.978 -13.160 1.00 90.19 210 LYS A O 1
ATOM 1714 N N . ARG A 1 211 ? -1.192 11.417 -11.645 1.00 77.88 211 ARG A N 1
ATOM 1715 C CA . ARG A 1 211 ? -2.497 11.922 -11.244 1.00 77.88 211 ARG A CA 1
ATOM 1716 C C . ARG A 1 211 ? -2.881 13.076 -12.161 1.00 77.88 211 ARG A C 1
ATOM 1718 O O . ARG A 1 211 ? -2.134 14.042 -12.262 1.00 77.88 211 ARG A O 1
ATOM 1725 N N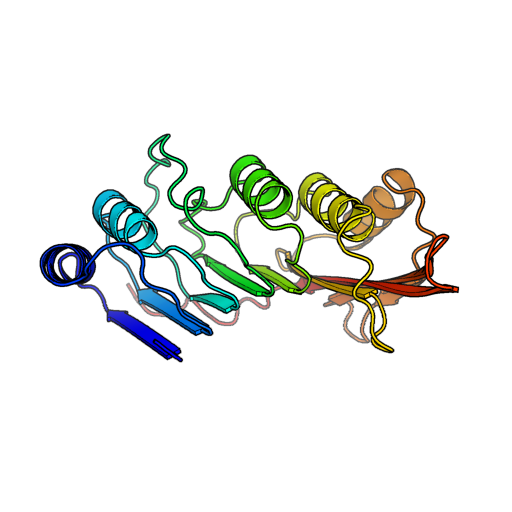 . TYR A 1 212 ? -4.054 12.989 -12.772 1.00 61.66 212 TYR A N 1
ATOM 1726 C CA . TYR A 1 212 ? -4.690 14.142 -13.396 1.00 61.66 212 TYR A CA 1
ATOM 1727 C C . TYR A 1 212 ? -5.272 15.039 -12.301 1.00 61.66 212 TYR A C 1
ATOM 1729 O O . TYR A 1 212 ? -5.811 14.553 -11.305 1.00 61.66 212 TYR A O 1
ATOM 1737 N N . ARG A 1 213 ? -5.158 16.355 -12.475 1.00 54.75 213 ARG A N 1
ATOM 1738 C CA . ARG A 1 213 ? -5.609 17.398 -11.534 1.00 54.75 213 ARG A CA 1
ATOM 1739 C C . ARG A 1 213 ? -7.135 17.465 -11.305 1.00 54.75 213 ARG A C 1
ATOM 1741 O O . ARG A 1 213 ? -7.630 18.482 -10.839 1.00 54.75 213 ARG A O 1
ATOM 1748 N N . THR A 1 214 ? -7.897 16.423 -11.624 1.00 45.84 214 THR A N 1
ATOM 1749 C CA . THR A 1 214 ? -9.359 16.494 -11.769 1.00 45.84 214 THR A CA 1
ATOM 1750 C C . THR A 1 214 ? -10.173 16.477 -10.477 1.00 45.84 214 THR A C 1
ATOM 1752 O O . THR A 1 214 ? -11.387 16.587 -10.547 1.00 45.84 214 THR A O 1
ATOM 1755 N N . GLU A 1 215 ? -9.572 16.420 -9.292 1.00 46.22 215 GLU A N 1
ATOM 1756 C CA . GLU A 1 215 ? -10.336 16.466 -8.038 1.00 46.22 215 GLU A CA 1
ATOM 1757 C C . GLU A 1 215 ? -9.556 17.276 -7.008 1.00 46.22 215 GLU A C 1
ATOM 1759 O O . GLU A 1 215 ? -8.611 16.732 -6.453 1.00 46.22 215 GLU A O 1
ATOM 1764 N N . TYR A 1 216 ? -9.879 18.569 -6.861 1.00 44.03 216 TYR A N 1
ATOM 1765 C CA . TYR A 1 216 ? -9.879 19.383 -5.621 1.00 44.03 216 TYR A CA 1
ATOM 1766 C C . TYR A 1 216 ? -10.175 20.872 -5.936 1.00 44.03 216 TYR A C 1
ATOM 1768 O O . TYR A 1 216 ? -9.540 21.773 -5.407 1.00 44.03 216 TYR A O 1
ATOM 1776 N N . ASN A 1 217 ? -11.183 21.136 -6.779 1.00 34.34 217 ASN A N 1
ATOM 1777 C CA . ASN A 1 217 ? -11.913 22.415 -6.772 1.00 34.34 217 ASN A CA 1
ATOM 1778 C C . ASN A 1 217 ? -13.250 22.242 -6.027 1.00 34.34 217 ASN A C 1
ATOM 1780 O O . ASN A 1 217 ? -14.280 22.755 -6.454 1.00 34.34 217 ASN A O 1
ATOM 1784 N N . LEU A 1 218 ? -13.262 21.484 -4.927 1.00 36.59 218 LEU A N 1
ATOM 1785 C CA . LEU A 1 218 ? -14.348 21.598 -3.956 1.00 36.59 218 LEU A CA 1
ATOM 1786 C C . LEU A 1 218 ? -13.980 22.755 -3.032 1.00 36.59 218 LEU A C 1
ATOM 1788 O O . LEU A 1 218 ? -13.286 22.571 -2.039 1.00 36.59 218 LEU A O 1
ATOM 1792 N N . VAL A 1 219 ? -14.344 23.941 -3.524 1.00 35.62 219 VAL A N 1
ATOM 1793 C CA . VAL A 1 219 ? -14.742 25.158 -2.807 1.00 35.62 219 VAL A CA 1
ATOM 1794 C C . VAL A 1 219 ? -14.496 25.087 -1.294 1.00 35.62 219 VAL A C 1
ATOM 1796 O O . VAL A 1 219 ? -15.197 24.368 -0.581 1.00 35.62 219 VAL A O 1
ATOM 1799 N N . HIS A 1 220 ? -13.492 25.841 -0.839 1.00 40.31 220 HIS A N 1
ATOM 1800 C CA . HIS A 1 220 ? -13.448 26.359 0.527 1.00 40.31 220 HIS A CA 1
ATOM 1801 C C . HIS A 1 220 ? -14.579 27.365 0.733 1.00 40.31 220 HIS A C 1
ATOM 1803 O O . HIS A 1 220 ? -14.807 28.166 -0.204 1.00 40.31 220 HIS A O 1
#

Sequence (220 aa):
MKDMIIDVEKNDSIFSILNEYLHDGINADYVRLYYHGSENVTDFGKFFEHLNIVKDLEISHLCFGNREMVDKPIMSSLKGLERLKIKECSCTSFFNKDLLCKIYKDNPKLNVFGFMNPSNVPNVNIINAAIKNQYNAKNCFVGNEPHHTSLTFSVPEKYDLNVLKNEMDKNTPYIWKAKFDRDYTSLNLKSRRNCKRCASTKIALIVFKKRYRTEYNLVH

Organism: Parastrongyloides trichosuri (NCBI:txid131310)

Secondary structure (DSSP, 8-state):
--EEEEEEES-TTHHHHHHHHPPSSEEEEEEEEEEE----HHHHHHHHHSEEEEEEEEEEEE---SPPPPSS-TTSS-B--SEEEEEE-TT---S-HHHHHHHHHH-TT--EEEEE-TT-PPPHHHHHHHHHHHH-GGG--SSS--EEEEEEEEE-TT--HHHHHHHHHHH-S---EEEE-TTS-EEEEEEEEE-TTT-PEEEEEEEEEEPPS-S-----

Radius of gyration: 18.2 Å; chains: 1; bounding box: 38×51×48 Å

pLDDT: mean 82.06, std 13.28, range [34.34, 96.25]

Foldseek 3Di:
DEEAEEEAAPDQCPLVVCLVVQAAADAYAYYAYEHHDYQCPPSLLSSLRSYQEYAEYAYAAAENALDDEDPDLSNLNYENYQEYAHAYEQRDDNDDPVSLLSNLVRYLNHQEYHDHHQNDDDDVVSVVSNVVSLLPPVPPPPDQDAQHHEYEYEYAQPDDVVVVVVCVVPPDPFDWDWDADPVNQKIWTWTWDARPPPRGIHIYIYMYGHDDPPDDPPDD